Protein 7ZTQ (pdb70)

Sequence (236 aa):
FQGPHMSIDEYKSQANESMANAWRIITLPNWTVEKRGTVRGDVVESRKVEGFGKVYRFTGVVNCPARFLYEEFKNNLTKLPEWNPTILKCEIIKEIGDGVDLSYQVTAGGGRGIITPRDFVILRRTTALLSREGRVVDDNNPHGYISSGVSVQVPGYPPLKEMVRGHNKVGCWYLQPRRTVQTPGGKIEDQALFQWLMCCDLKGKIPQFVLDVAFATVMLDYIVHVRKFVAEAKARAEI

InterPro domains:
  IPR002913 START domain [PF01852] (88-293)
  IPR002913 START domain [PS50848] (90-293)
  IPR002913 START domain [SM00234] (64-294)
  IPR023393 START-like domain superfamily [G3DSA:3.30.530.20] (55-294)
  IPR051869 StAR-related Lipid Transfer (STARD3) [PTHR46121] (32-295)

B-factor: mean 30.32, std 12.24, range [14.58, 89.56]

Foldseek 3Di:
DDDDADDLVRLVVVQVVQLVVAVVVLPDDDWAWLDAAPPPPWTKTWDQDPPQGIKIKTKDKAFDAQVVVLCCCLPPVQCCVVLFVQWPGKDWPDDRDQQWTWMKTWGDDFLVRPRHTAIFTKIKHWAFADPVGDGDDDPGQKIKIKIFGDDDPPDDDDPVHHHKTWHHKMKMWGWDFDQDPVRDTGIMITIMIMTGIDDPDPPPPSSVSSRVRRVVNSRVVSVNVVVVVCVVVVVD

Organism: Bombyx mori (NCBI:txid7091)

Structure (mmCIF, N/CA/C/O backbone):
data_7ZTQ
#
_entry.id   7ZTQ
#
_cell.length_a   65.911
_cell.length_b   67.326
_cell.length_c   121.637
_cell.angle_alpha   90.000
_cell.angle_beta   90.000
_cell.angle_gamma   90.000
#
_symmetry.space_group_name_H-M   'C 2 2 21'
#
loop_
_entity.id
_entity.type
_entity.pdbx_description
1 polymer 'Carotenoid-binding protein'
2 non-polymer GLYCEROL
3 water water
#
loop_
_atom_site.group_PDB
_atom_site.id
_atom_site.type_symbol
_atom_site.label_atom_id
_atom_site.label_alt_id
_atom_site.label_comp_id
_atom_site.label_asym_id
_atom_site.label_entity_id
_atom_site.label_seq_id
_atom_site.pdbx_PDB_ins_code
_atom_site.Cartn_x
_atom_site.Cartn_y
_atom_site.Cartn_z
_atom_site.occupancy
_atom_site.B_iso_or_equiv
_atom_site.auth_seq_id
_atom_site.auth_comp_id
_atom_site.auth_asym_id
_atom_site.auth_atom_id
_atom_site.pdbx_PDB_model_num
ATOM 1 N N . PHE A 1 18 ? -29.176 21.207 -28.552 1.00 68.02 62 PHE A N 1
ATOM 2 C CA . PHE A 1 18 ? -29.708 20.044 -29.320 1.00 67.64 62 PHE A CA 1
ATOM 3 C C . PHE A 1 18 ? -29.043 18.736 -28.862 1.00 62.93 62 PHE A C 1
ATOM 4 O O . PHE A 1 18 ? -29.738 17.843 -28.360 1.00 51.56 62 PHE A O 1
ATOM 6 N N . GLN A 1 19 ? -27.703 18.629 -29.058 1.00 42.82 63 GLN A N 1
ATOM 7 C CA . GLN A 1 19 ? -26.898 17.449 -28.712 1.00 37.42 63 GLN A CA 1
ATOM 8 C C . GLN A 1 19 ? -26.477 17.556 -27.238 1.00 36.84 63 GLN A C 1
ATOM 9 O O . GLN A 1 19 ? -25.643 18.413 -26.918 1.00 43.42 63 GLN A O 1
ATOM 15 N N . GLY A 1 20 ? -27.026 16.669 -26.380 1.00 38.01 64 GLY A N 1
ATOM 16 C CA . GLY A 1 20 ? -26.813 16.647 -24.946 1.00 41.61 64 GLY A CA 1
ATOM 17 C C . GLY A 1 20 ? -25.704 15.714 -24.473 1.00 38.94 64 GLY A C 1
ATOM 18 O O . GLY A 1 20 ? -25.069 15.035 -25.317 1.00 34.61 64 GLY A O 1
ATOM 19 N N . PRO A 1 21 ? -25.485 15.610 -23.120 1.00 37.34 65 PRO A N 1
ATOM 20 C CA . PRO A 1 21 ? -24.466 14.695 -22.556 1.00 43.79 65 PRO A CA 1
ATOM 21 C C . PRO A 1 21 ? -24.675 13.173 -22.702 1.00 36.57 65 PRO A C 1
ATOM 22 O O . PRO A 1 21 ? -23.667 12.446 -22.594 1.00 46.74 65 PRO A O 1
ATOM 26 N N . HIS A 1 22 ? -25.924 12.694 -22.972 1.00 35.80 66 HIS A N 1
ATOM 27 C CA . HIS A 1 22 ? -26.363 11.301 -22.845 1.00 37.63 66 HIS A CA 1
ATOM 28 C C . HIS A 1 22 ? -26.300 10.643 -24.228 1.00 40.77 66 HIS A C 1
ATOM 29 O O . HIS A 1 22 ? -26.764 11.261 -25.201 1.00 41.96 66 HIS A O 1
ATOM 36 N N . MET A 1 23 ? -25.859 9.370 -24.281 1.00 37.02 67 MET A N 1
ATOM 37 C CA . MET A 1 23 ? -25.599 8.656 -25.532 1.00 31.31 67 MET A CA 1
ATOM 38 C C . MET A 1 23 ? -26.924 8.286 -26.252 1.00 29.86 67 MET A C 1
ATOM 39 O O . MET A 1 23 ? -27.925 8.038 -25.585 1.00 34.01 67 MET A O 1
ATOM 44 N N . SER A 1 24 ? -26.905 8.236 -27.597 1.00 31.56 68 SER A N 1
ATOM 45 C CA . SER A 1 24 ? -27.946 7.670 -28.475 1.00 25.92 68 SER A CA 1
ATOM 46 C C . SER A 1 24 ? -27.890 6.121 -28.579 1.00 31.38 68 SER A C 1
ATOM 47 O O . SER A 1 24 ? -26.892 5.545 -28.168 1.00 28.48 68 SER A O 1
ATOM 50 N N . ILE A 1 25 ? -28.853 5.513 -29.332 1.00 38.11 69 ILE A N 1
ATOM 51 C CA . ILE A 1 25 ? -28.936 4.061 -29.565 1.00 36.30 69 ILE A CA 1
ATOM 52 C C . ILE A 1 25 ? -27.791 3.544 -30.483 1.00 35.17 69 ILE A C 1
ATOM 53 O O . ILE A 1 25 ? -27.154 2.552 -30.130 1.00 28.31 69 ILE A O 1
ATOM 58 N N . ASP A 1 26 ? -27.489 4.220 -31.619 1.00 35.93 70 ASP A N 1
ATOM 59 C CA . ASP A 1 26 ? -26.338 3.944 -32.489 1.00 32.43 70 ASP A CA 1
ATOM 60 C C . ASP A 1 26 ? -24.998 4.067 -31.721 1.00 23.90 70 ASP A C 1
ATOM 61 O O . ASP A 1 26 ? -24.125 3.248 -31.943 1.00 24.85 70 ASP A O 1
ATOM 66 N N . GLU A 1 27 ? -24.892 5.011 -30.758 1.00 23.56 71 GLU A N 1
ATOM 67 C CA . GLU A 1 27 ? -23.717 5.176 -29.900 1.00 23.14 71 GLU A CA 1
ATOM 68 C C . GLU A 1 27 ? -23.578 4.030 -28.915 1.00 19.52 71 GLU A C 1
ATOM 69 O O . GLU A 1 27 ? -22.468 3.552 -28.760 1.00 20.84 71 GLU A O 1
ATOM 75 N N . TYR A 1 28 ? -24.685 3.584 -28.286 1.00 20.11 72 TYR A N 1
ATOM 76 C CA . TYR A 1 28 ? -24.647 2.379 -27.445 1.00 18.63 72 TYR A CA 1
ATOM 77 C C . TYR A 1 28 ? -24.186 1.145 -28.238 1.00 18.03 72 TYR A C 1
ATOM 78 O O . TYR A 1 28 ? -23.304 0.439 -27.768 1.00 17.95 72 TYR A O 1
ATOM 87 N N . LYS A 1 29 ? -24.707 0.950 -29.456 1.00 18.62 73 LYS A N 1
ATOM 88 C CA . LYS A 1 29 ? -24.258 -0.189 -30.279 1.00 19.92 73 LYS A CA 1
ATOM 89 C C . LYS A 1 29 ? -22.789 -0.112 -30.686 1.00 18.95 73 LYS A C 1
ATOM 90 O O . LYS A 1 29 ? -22.116 -1.126 -30.633 1.00 20.18 73 LYS A O 1
ATOM 96 N N . SER A 1 30 ? -22.319 1.096 -31.070 1.00 18.16 74 SER A N 1
ATOM 97 C CA . SER A 1 30 ? -20.895 1.318 -31.355 1.00 18.09 74 SER A CA 1
ATOM 98 C C . SER A 1 30 ? -20.015 0.970 -30.148 1.00 18.32 74 SER A C 1
ATOM 99 O O . SER A 1 30 ? -19.073 0.194 -30.290 1.00 18.84 74 SER A O 1
ATOM 102 N N . GLN A 1 31 ? -20.406 1.468 -28.965 1.00 16.30 75 GLN A N 1
ATOM 103 C CA . GLN A 1 31 ? -19.660 1.190 -27.744 1.00 17.02 75 GLN A CA 1
ATOM 104 C C . GLN A 1 31 ? -19.693 -0.303 -27.374 1.00 16.35 75 GLN A C 1
ATOM 105 O O . GLN A 1 31 ? -18.645 -0.789 -26.932 1.00 19.04 75 GLN A O 1
ATOM 116 N N . ALA A 1 32 ? -20.842 -0.971 -27.613 1.00 15.75 76 ALA A N 1
ATOM 117 C CA . ALA A 1 32 ? -20.963 -2.403 -27.329 1.00 17.45 76 ALA A CA 1
ATOM 118 C C . ALA A 1 32 ? -20.049 -3.229 -28.247 1.00 17.07 76 ALA A C 1
ATOM 119 O O . ALA A 1 32 ? -19.318 -4.095 -27.748 1.00 18.69 76 ALA A O 1
ATOM 121 N N . ASN A 1 33 ? -20.029 -2.847 -29.551 1.00 17.28 77 ASN A N 1
ATOM 122 C CA . ASN A 1 33 ? -19.141 -3.506 -30.510 1.00 17.69 77 ASN A CA 1
ATOM 123 C C . ASN A 1 33 ? -17.651 -3.276 -30.140 1.00 17.85 77 ASN A C 1
ATOM 124 O O . ASN A 1 33 ? -16.869 -4.217 -30.200 1.00 18.16 77 ASN A O 1
ATOM 129 N N . GLU A 1 34 ? -17.281 -2.035 -29.767 1.00 17.03 78 GLU A N 1
ATOM 130 C CA . GLU A 1 34 ? -15.901 -1.710 -29.353 1.00 18.31 78 GLU A CA 1
ATOM 131 C C . GLU A 1 34 ? -15.459 -2.538 -28.122 1.00 16.22 78 GLU A C 1
ATOM 132 O O . GLU A 1 34 ? -14.338 -3.080 -28.103 1.00 18.99 78 GLU A O 1
ATOM 138 N N . SER A 1 35 ? -16.360 -2.619 -27.132 1.00 16.69 79 SER A N 1
ATOM 139 C CA . SER A 1 35 ? -16.123 -3.362 -25.897 1.00 16.61 79 SER A CA 1
ATOM 140 C C . SER A 1 35 ? -16.003 -4.874 -26.159 1.00 17.15 79 SER A C 1
ATOM 141 O O . SER A 1 35 ? -15.082 -5.481 -25.633 1.00 17.55 79 SER A O 1
ATOM 146 N N . MET A 1 36 ? -16.894 -5.428 -26.999 1.00 16.04 80 MET A N 1
ATOM 147 C CA . MET A 1 36 ? -16.818 -6.842 -27.348 1.00 16.20 80 MET A CA 1
ATOM 148 C C . MET A 1 36 ? -15.494 -7.166 -28.061 1.00 17.21 80 MET A C 1
ATOM 149 O O . MET A 1 36 ? -14.888 -8.179 -27.713 1.00 19.68 80 MET A O 1
ATOM 158 N N . ALA A 1 37 ? -15.090 -6.343 -29.046 1.00 17.23 81 ALA A N 1
ATOM 159 C CA . ALA A 1 37 ? -13.831 -6.561 -29.758 1.00 19.45 81 ALA A CA 1
ATOM 160 C C . ALA A 1 37 ? -12.600 -6.439 -28.835 1.00 20.43 81 ALA A C 1
ATOM 161 O O . ALA A 1 37 ? -11.714 -7.295 -28.936 1.00 21.73 81 ALA A O 1
ATOM 163 N N . ASN A 1 38 ? -12.601 -5.438 -27.925 1.00 18.76 82 ASN A N 1
ATOM 164 C CA . ASN A 1 38 ? -11.587 -5.275 -26.891 1.00 18.86 82 ASN A CA 1
ATOM 165 C C . ASN A 1 38 ? -11.494 -6.520 -25.984 1.00 19.26 82 ASN A C 1
ATOM 166 O O . ASN A 1 38 ? -10.401 -7.024 -25.789 1.00 19.53 82 ASN A O 1
ATOM 171 N N . ALA A 1 39 ? -12.644 -6.995 -25.506 1.00 17.42 83 ALA A N 1
ATOM 172 C CA . ALA A 1 39 ? -12.697 -8.165 -24.624 1.00 16.46 83 ALA A CA 1
ATOM 173 C C . ALA A 1 39 ? -12.180 -9.451 -25.292 1.00 17.28 83 ALA A C 1
ATOM 174 O O . ALA A 1 39 ? -11.315 -10.118 -24.710 1.00 17.61 83 ALA A O 1
ATOM 176 N N . TRP A 1 40 ? -12.567 -9.642 -26.567 1.00 16.85 84 TRP A N 1
ATOM 177 C CA . TRP A 1 40 ? -12.111 -10.801 -27.343 1.00 18.49 84 TRP A CA 1
ATOM 178 C C . TRP A 1 40 ? -10.597 -10.714 -27.618 1.00 18.93 84 TRP A C 1
ATOM 179 O O . TRP A 1 40 ? -9.895 -11.717 -27.404 1.00 20.37 84 TRP A O 1
ATOM 190 N N . ARG A 1 41 ? -10.108 -9.527 -28.044 1.00 18.91 85 ARG A N 1
ATOM 191 C CA . ARG A 1 41 ? -8.672 -9.277 -28.249 1.00 19.59 85 ARG A CA 1
ATOM 192 C C . ARG A 1 41 ? -7.848 -9.577 -26.986 1.00 19.02 85 ARG A C 1
ATOM 193 O O . ARG A 1 41 ? -6.825 -10.273 -27.099 1.00 22.41 85 ARG A O 1
ATOM 201 N N . ILE A 1 42 ? -8.303 -9.053 -25.839 1.00 18.86 86 ILE A N 1
ATOM 202 C CA . ILE A 1 42 ? -7.578 -9.207 -24.583 1.00 18.95 86 ILE A CA 1
ATOM 203 C C . ILE A 1 42 ? -7.592 -10.675 -24.133 1.00 18.91 86 ILE A C 1
ATOM 204 O O . ILE A 1 42 ? -6.522 -11.156 -23.778 1.00 21.09 86 ILE A O 1
ATOM 209 N N . ILE A 1 43 ? -8.775 -11.316 -24.101 1.00 18.20 87 ILE A N 1
ATOM 210 C CA . ILE A 1 43 ? -8.906 -12.682 -23.578 1.00 17.53 87 ILE A CA 1
ATOM 211 C C . ILE A 1 43 ? -8.103 -13.718 -24.395 1.00 19.78 87 ILE A C 1
ATOM 212 O O . ILE A 1 43 ? -7.744 -14.751 -23.801 1.00 23.07 87 ILE A O 1
ATOM 217 N N . THR A 1 44 ? -7.812 -13.423 -25.684 1.00 22.82 88 THR A N 1
ATOM 218 C CA . THR A 1 44 ? -6.971 -14.226 -26.571 1.00 24.54 88 THR A CA 1
ATOM 219 C C . THR A 1 44 ? -5.500 -13.780 -26.635 1.00 22.74 88 THR A C 1
ATOM 220 O O . THR A 1 44 ? -4.758 -14.448 -27.378 1.00 29.05 88 THR A O 1
ATOM 224 N N . LEU A 1 45 ? -5.001 -12.800 -25.810 1.00 25.58 89 LEU A N 1
ATOM 225 C CA . LEU A 1 45 ? -3.577 -12.432 -25.762 1.00 26.22 89 LEU A CA 1
ATOM 226 C C . LEU A 1 45 ? -2.718 -13.600 -25.223 1.00 30.49 89 LEU A C 1
ATOM 227 O O . LEU A 1 45 ? -3.268 -14.450 -24.527 1.00 28.81 89 LEU A O 1
ATOM 232 N N . PRO A 1 46 ? -1.415 -13.740 -25.599 1.00 33.82 90 PRO A N 1
ATOM 233 C CA . PRO A 1 46 ? -0.465 -14.646 -24.902 1.00 34.94 90 PRO A CA 1
ATOM 234 C C . PRO A 1 46 ? 0.063 -14.020 -23.608 1.00 39.44 90 PRO A C 1
ATOM 235 O O . PRO A 1 46 ? -0.176 -12.843 -23.319 1.00 41.65 90 PRO A O 1
ATOM 239 N N . ASN A 1 47 ? 0.867 -14.802 -22.856 1.00 39.60 91 ASN A N 1
ATOM 240 C CA . ASN A 1 47 ? 1.818 -14.308 -21.851 1.00 38.47 91 ASN A CA 1
ATOM 241 C C . ASN A 1 47 ? 1.079 -13.851 -20.595 1.00 33.51 91 ASN A C 1
ATOM 242 O O . ASN A 1 47 ? 1.215 -12.678 -20.175 1.00 41.05 91 ASN A O 1
ATOM 247 N N . TRP A 1 48 ? 0.263 -14.788 -20.045 1.00 32.20 92 TRP A N 1
ATOM 248 C CA . TRP A 1 48 ? -0.426 -14.619 -18.777 1.00 26.95 92 TRP A CA 1
ATOM 249 C C . TRP A 1 48 ? 0.428 -15.196 -17.642 1.00 29.85 92 TRP A C 1
ATOM 250 O O . TRP A 1 48 ? 1.195 -16.139 -17.875 1.00 32.54 92 TRP A O 1
ATOM 261 N N . THR A 1 49 ? 0.325 -14.582 -16.443 1.00 30.52 93 THR A N 1
ATOM 262 C CA . THR A 1 49 ? 0.988 -14.983 -15.202 1.00 29.76 93 THR A CA 1
ATOM 263 C C . THR A 1 49 ? -0.065 -15.711 -14.376 1.00 29.83 93 THR A C 1
ATOM 264 O O . THR A 1 49 ? -1.165 -15.166 -14.248 1.00 27.69 93 THR A O 1
ATOM 268 N N . VAL A 1 50 ? 0.243 -16.906 -13.816 1.00 32.77 94 VAL A N 1
ATOM 269 C CA . VAL A 1 50 ? -0.656 -17.613 -12.903 1.00 29.02 94 VAL A CA 1
ATOM 270 C C . VAL A 1 50 ? -0.708 -16.825 -11.579 1.00 27.82 94 VAL A C 1
ATOM 271 O O . VAL A 1 50 ? 0.350 -16.588 -10.985 1.00 37.81 94 VAL A O 1
ATOM 275 N N . GLU A 1 51 ? -1.934 -16.480 -11.139 1.00 28.51 95 GLU A N 1
ATOM 276 C CA . GLU A 1 51 ? -2.232 -15.920 -9.827 1.00 28.17 95 GLU A CA 1
ATOM 277 C C . GLU A 1 51 ? -2.593 -17.020 -8.826 1.00 27.99 95 GLU A C 1
ATOM 278 O O . GLU A 1 51 ? -2.082 -16.980 -7.719 1.00 34.12 95 GLU A O 1
ATOM 284 N N . LYS A 1 52 ? -3.519 -17.934 -9.187 1.00 27.23 96 LYS A N 1
ATOM 285 C CA . LYS A 1 52 ? -4.099 -18.919 -8.260 1.00 26.38 96 LYS A CA 1
ATOM 286 C C . LYS A 1 52 ? -4.691 -20.080 -9.065 1.00 24.69 96 LYS A C 1
ATOM 287 O O . LYS A 1 52 ? -5.409 -19.834 -10.035 1.00 27.01 96 LYS A O 1
ATOM 293 N N . ARG A 1 53 ? -4.402 -21.326 -8.642 1.00 29.46 97 ARG A N 1
ATOM 294 C CA . ARG A 1 53 ? -5.040 -22.547 -9.152 1.00 30.20 97 ARG A CA 1
ATOM 295 C C . ARG A 1 53 ? -6.207 -22.857 -8.197 1.00 28.85 97 ARG A C 1
ATOM 296 O O . ARG A 1 53 ? -6.083 -22.688 -6.974 1.00 37.41 97 ARG A O 1
ATOM 311 N N . GLY A 1 54 ? -7.355 -23.296 -8.767 1.00 30.02 98 GLY A N 1
ATOM 312 C CA . GLY A 1 54 ? -8.543 -23.715 -8.033 1.00 30.66 98 GLY A CA 1
ATOM 313 C C . GLY A 1 54 ? -8.432 -25.139 -7.485 1.00 33.56 98 GLY A C 1
ATOM 314 O O . GLY A 1 54 ? -7.436 -25.808 -7.728 1.00 40.23 98 GLY A O 1
ATOM 315 N N . THR A 1 55 ? -9.455 -25.567 -6.716 1.00 42.08 99 THR A N 1
ATOM 316 C CA . THR A 1 55 ? -9.563 -26.928 -6.182 1.00 45.94 99 THR A CA 1
ATOM 317 C C . THR A 1 55 ? -9.859 -27.960 -7.281 1.00 53.45 99 THR A C 1
ATOM 318 O O . THR A 1 55 ? -9.197 -29.005 -7.252 1.00 52.16 99 THR A O 1
ATOM 322 N N . VAL A 1 56 ? -10.824 -27.689 -8.215 1.00 48.27 100 VAL A N 1
ATOM 323 C CA . VAL A 1 56 ? -11.192 -28.622 -9.305 1.00 51.75 100 VAL A CA 1
ATOM 324 C C . VAL A 1 56 ? -10.093 -28.502 -10.391 1.00 38.49 100 VAL A C 1
ATOM 325 O O . VAL A 1 56 ? -9.653 -27.392 -10.703 1.00 35.42 100 VAL A O 1
ATOM 329 N N . ARG A 1 57 ? -9.688 -29.665 -10.978 1.00 39.50 101 ARG A N 1
ATOM 330 C CA . ARG A 1 57 ? -8.493 -29.834 -11.836 1.00 38.91 101 ARG A CA 1
ATOM 331 C C . ARG A 1 57 ? -8.632 -29.001 -13.133 1.00 42.84 101 ARG A C 1
ATOM 332 O O . ARG A 1 57 ? -9.739 -28.959 -13.697 1.00 41.76 101 ARG A O 1
ATOM 335 N N . GLY A 1 58 ? -7.577 -28.216 -13.478 1.00 32.86 102 GLY A N 1
ATOM 336 C CA . GLY A 1 58 ? -7.582 -27.251 -14.579 1.00 32.83 102 GLY A CA 1
ATOM 337 C C . GLY A 1 58 ? -8.058 -25.821 -14.272 1.00 26.82 102 GLY A C 1
ATOM 338 O O . GLY A 1 58 ? -7.800 -24.954 -15.120 1.00 28.00 102 GLY A O 1
ATOM 339 N N . ASP A 1 59 ? -8.737 -25.551 -13.134 1.00 25.46 103 ASP A N 1
ATOM 340 C CA . ASP A 1 59 ? -9.207 -24.206 -12.798 1.00 23.90 103 ASP A CA 1
ATOM 341 C C . ASP A 1 59 ? -8.006 -23.305 -12.487 1.00 23.24 103 ASP A C 1
ATOM 342 O O . ASP A 1 59 ? -7.227 -23.655 -11.613 1.00 26.61 103 ASP A O 1
ATOM 347 N N . VAL A 1 60 ? -7.923 -22.134 -13.154 1.00 19.62 104 VAL A N 1
ATOM 348 C CA . VAL A 1 60 ? -6.831 -21.191 -12.946 1.00 20.27 104 VAL A CA 1
ATOM 349 C C . VAL A 1 60 ? -7.336 -19.755 -13.102 1.00 18.92 104 VAL A C 1
ATOM 350 O O . VAL A 1 60 ? -8.138 -19.488 -14.015 1.00 20.58 104 VAL A O 1
ATOM 354 N N . VAL A 1 61 ? -6.818 -18.853 -12.239 1.00 20.47 105 VAL A N 1
ATOM 355 C CA . VAL A 1 61 ? -6.909 -17.409 -12.413 1.00 20.73 105 VAL A CA 1
ATOM 356 C C . VAL A 1 61 ? -5.510 -16.970 -12.840 1.00 19.33 105 VAL A C 1
ATOM 357 O O . VAL A 1 61 ? -4.521 -17.260 -12.144 1.00 23.45 105 VAL A O 1
ATOM 361 N N . GLU A 1 62 ? -5.465 -16.221 -13.962 1.00 19.77 106 GLU A N 1
ATOM 362 C CA . GLU A 1 62 ? -4.252 -15.636 -14.500 1.00 20.33 106 G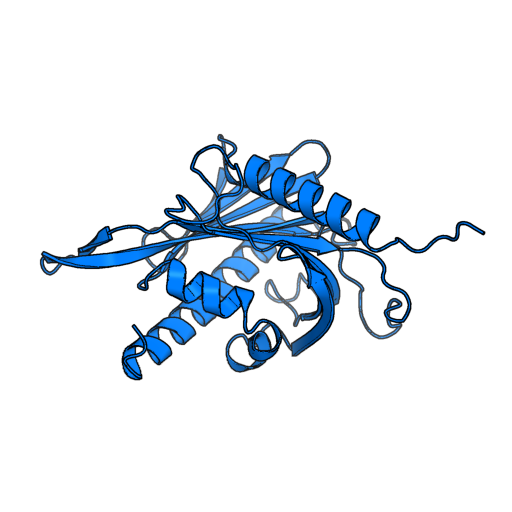LU A CA 1
ATOM 363 C C . GLU A 1 62 ? -4.444 -14.126 -14.643 1.00 19.85 106 GLU A C 1
ATOM 364 O O . GLU A 1 62 ? -5.572 -13.641 -14.637 1.00 20.02 106 GLU A O 1
ATOM 370 N N . SER A 1 63 ? -3.334 -13.399 -14.820 1.00 20.51 107 SER A N 1
ATOM 371 C CA . SER A 1 63 ? -3.318 -11.947 -14.998 1.00 22.16 107 SER A CA 1
ATOM 372 C C . SER A 1 63 ? -2.336 -11.542 -16.082 1.00 23.26 107 SER A C 1
ATOM 373 O O . SER A 1 63 ? -1.362 -12.292 -16.353 1.00 24.83 107 SER A O 1
ATOM 376 N N . ARG A 1 64 ? -2.545 -10.310 -16.565 1.00 23.50 108 ARG A N 1
ATOM 377 C CA . ARG A 1 64 ? -1.501 -9.553 -17.238 1.00 25.29 108 ARG A CA 1
ATOM 378 C C . ARG A 1 64 ? -1.854 -8.057 -17.282 1.00 23.65 108 ARG A C 1
ATOM 379 O O . ARG A 1 64 ? -3.000 -7.688 -16.999 1.00 24.76 108 ARG A O 1
ATOM 387 N N . LYS A 1 65 ? -0.898 -7.240 -17.745 1.00 27.14 109 LYS A N 1
ATOM 388 C CA . LYS A 1 65 ? -1.074 -5.804 -17.970 1.00 29.97 109 LYS A CA 1
ATOM 389 C C . LYS A 1 65 ? -1.488 -5.596 -19.431 1.00 24.27 109 LYS A C 1
ATOM 390 O O . LYS A 1 65 ? -0.923 -6.249 -20.323 1.00 30.68 109 LYS A O 1
ATOM 396 N N . VAL A 1 66 ? -2.443 -4.671 -19.674 1.00 26.19 110 VAL A N 1
ATOM 397 C CA . VAL A 1 66 ? -2.894 -4.246 -21.001 1.00 24.88 110 VAL A CA 1
ATOM 398 C C . VAL A 1 66 ? -2.877 -2.717 -21.019 1.00 27.77 110 VAL A C 1
ATOM 399 O O . VAL A 1 66 ? -3.585 -2.120 -20.184 1.00 27.74 110 VAL A O 1
ATOM 403 N N . GLU A 1 67 ? -2.236 -2.133 -22.067 1.00 31.67 111 GLU A N 1
ATOM 404 C CA . GLU A 1 67 ? -2.178 -0.691 -22.290 1.00 35.49 111 GLU A CA 1
ATOM 405 C C . GLU A 1 67 ? -3.596 -0.128 -22.475 1.00 32.64 111 GLU A C 1
ATOM 406 O O . GLU A 1 67 ? -4.375 -0.742 -23.213 1.00 33.81 111 GLU A O 1
ATOM 412 N N . GLY A 1 68 ? -3.938 0.886 -21.638 1.00 34.08 112 GLY A N 1
ATOM 413 C CA . GLY A 1 68 ? -5.247 1.505 -21.595 1.00 35.56 112 GLY A CA 1
ATOM 414 C C . GLY A 1 68 ? -6.238 0.895 -20.608 1.00 34.26 112 GLY A C 1
ATOM 415 O O . GLY A 1 68 ? -7.276 1.523 -20.464 1.00 38.82 112 GLY A O 1
ATOM 416 N N . PHE A 1 69 ? -5.978 -0.308 -20.028 1.00 27.70 113 PHE A N 1
ATOM 417 C CA . PHE A 1 69 ? -6.861 -1.006 -19.100 1.00 25.41 113 PHE A CA 1
ATOM 418 C C . PHE A 1 69 ? -6.233 -1.201 -17.721 1.00 24.49 113 PHE A C 1
ATOM 419 O O . PHE A 1 69 ? -6.984 -1.151 -16.739 1.00 34.43 113 PHE A O 1
ATOM 427 N N . GLY A 1 70 ? -4.926 -1.493 -17.650 1.00 25.68 114 GLY A N 1
ATOM 428 C CA . GLY A 1 70 ? -4.181 -1.787 -16.450 1.00 25.80 114 GLY A CA 1
ATOM 429 C C . GLY A 1 70 ? -4.091 -3.302 -16.325 1.00 23.68 114 GLY A C 1
ATOM 430 O O . GLY A 1 70 ? -3.950 -4.005 -17.353 1.00 28.47 114 GLY A O 1
ATOM 431 N N . LYS A 1 71 ? -4.197 -3.800 -15.089 1.00 25.60 115 LYS A N 1
ATOM 432 C CA . LYS A 1 71 ? -4.115 -5.225 -14.805 1.00 24.27 115 LYS A CA 1
ATOM 433 C C . LYS A 1 71 ? -5.485 -5.844 -15.112 1.00 23.10 115 LYS A C 1
ATOM 434 O O . LYS A 1 71 ? -6.522 -5.327 -14.659 1.00 24.54 115 LYS A O 1
ATOM 440 N N . VAL A 1 72 ? -5.499 -6.923 -15.900 1.00 20.08 116 VAL A N 1
ATOM 441 C CA . VAL A 1 72 ? -6.692 -7.697 -16.229 1.00 19.03 116 VAL A CA 1
ATOM 442 C C . VAL A 1 72 ? -6.537 -9.094 -15.625 1.00 17.77 116 VAL A C 1
ATOM 443 O O . VAL A 1 72 ? -5.406 -9.578 -15.532 1.00 20.39 116 VAL A O 1
ATOM 447 N N . TYR A 1 73 ? -7.674 -9.741 -15.301 1.00 17.41 117 TYR A N 1
ATOM 448 C CA . TYR A 1 73 ? -7.729 -11.091 -14.744 1.00 17.61 117 TYR A CA 1
ATOM 449 C C . TYR A 1 73 ? -8.533 -11.987 -15.679 1.00 16.96 117 TYR A C 1
ATOM 450 O O . TYR A 1 73 ? -9.563 -11.542 -16.190 1.00 17.07 117 TYR A O 1
ATOM 459 N N . ARG A 1 74 ? -8.105 -13.247 -15.824 1.00 16.93 118 ARG A N 1
ATOM 460 C CA . ARG A 1 74 ? -8.789 -14.238 -16.653 1.00 17.97 118 ARG A CA 1
ATOM 461 C C . ARG A 1 74 ? -8.917 -15.532 -15.861 1.00 16.30 118 ARG A C 1
ATOM 462 O O . ARG A 1 74 ? -7.878 -16.062 -15.476 1.00 18.67 118 ARG A O 1
ATOM 470 N N . PHE A 1 75 ? -10.161 -16.015 -15.679 1.00 16.69 119 PHE A N 1
ATOM 471 C CA . PHE A 1 75 ? -10.447 -17.364 -15.198 1.00 16.15 119 PHE A CA 1
ATOM 472 C C . PHE A 1 75 ? -10.512 -18.286 -16.417 1.00 18.77 119 PHE A C 1
ATOM 473 O O . PHE A 1 75 ? -11.246 -17.952 -17.339 1.00 17.22 119 PHE A O 1
ATOM 481 N N . THR A 1 76 ? -9.970 -19.516 -16.294 1.00 17.85 120 THR A N 1
ATOM 482 C CA . THR A 1 76 ? -10.176 -20.617 -17.237 1.00 17.94 120 THR A CA 1
ATOM 483 C C . THR A 1 76 ? -10.540 -21.862 -16.434 1.00 18.27 120 THR A C 1
ATOM 484 O O . THR A 1 76 ? -9.853 -22.193 -15.471 1.00 19.35 120 THR A O 1
ATOM 488 N N . GLY A 1 77 ? -11.598 -22.559 -16.870 1.00 18.64 121 GLY A N 1
ATOM 489 C CA . GLY A 1 77 ? -11.911 -23.887 -16.374 1.00 22.32 121 GLY A CA 1
ATOM 490 C C . GLY A 1 77 ? -12.885 -24.621 -17.275 1.00 21.83 121 GLY A C 1
ATOM 491 O O . GLY A 1 77 ? -13.380 -24.030 -18.232 1.00 22.69 121 GLY A O 1
ATOM 492 N N . VAL A 1 78 ? -13.095 -25.918 -16.992 1.00 21.98 122 VAL A N 1
ATOM 493 C CA . VAL A 1 78 ? -14.003 -26.762 -17.772 1.00 22.81 122 VAL A CA 1
ATOM 494 C C . VAL A 1 78 ? -15.277 -26.938 -16.930 1.00 24.00 122 VAL A C 1
ATOM 495 O O . VAL A 1 78 ? -15.189 -27.309 -15.753 1.00 28.51 122 VAL A O 1
ATOM 499 N N . VAL A 1 79 ? -16.436 -26.779 -17.585 1.00 19.54 123 VAL A N 1
ATOM 500 C CA . VAL A 1 79 ? -17.765 -26.984 -17.014 1.00 22.50 123 VAL A CA 1
ATOM 501 C C . VAL A 1 79 ? -18.392 -28.142 -17.795 1.00 20.70 123 VAL A C 1
ATOM 502 O O . VAL A 1 79 ? -18.307 -28.157 -19.020 1.00 20.08 123 VAL A O 1
ATOM 509 N N . ASN A 1 80 ? -19.088 -29.054 -17.087 1.00 23.78 124 ASN A N 1
ATOM 510 C CA . ASN A 1 80 ? -19.595 -30.308 -17.639 1.00 23.91 124 ASN A CA 1
ATOM 511 C C . ASN A 1 80 ? -21.022 -30.066 -18.190 1.00 25.73 124 ASN A C 1
ATOM 512 O O . ASN A 1 80 ? -22.039 -30.609 -17.709 1.00 29.80 124 ASN A O 1
ATOM 521 N N . CYS A 1 81 ? -21.094 -29.285 -19.282 1.00 21.94 125 CYS A N 1
ATOM 522 C CA . CYS A 1 81 ? -22.294 -29.138 -20.110 1.00 25.19 125 CYS A CA 1
ATOM 523 C C . CYS A 1 81 ? -21.948 -28.595 -21.490 1.00 21.38 125 CYS A C 1
ATOM 524 O O . CYS A 1 81 ? -20.844 -28.034 -21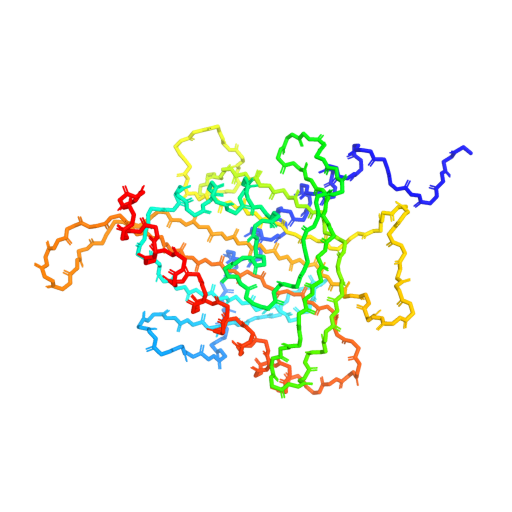.621 1.00 21.20 125 CYS A O 1
ATOM 527 N N . PRO A 1 82 ? -22.879 -28.638 -22.477 1.00 22.03 126 PRO A N 1
ATOM 528 C CA . PRO A 1 82 ? -22.631 -28.020 -23.783 1.00 23.25 126 PRO A CA 1
ATOM 529 C C . PRO A 1 82 ? -22.454 -26.499 -23.671 1.00 22.95 126 PRO A C 1
ATOM 530 O O . PRO A 1 82 ? -23.183 -25.879 -22.879 1.00 23.64 126 PRO A O 1
ATOM 534 N N . ALA A 1 83 ? -21.467 -25.943 -24.402 1.00 22.85 127 ALA A N 1
ATOM 535 C CA . ALA A 1 83 ? -21.241 -24.494 -24.465 1.00 22.08 127 ALA A CA 1
ATOM 536 C C . ALA A 1 83 ? -22.498 -23.698 -24.870 1.00 21.12 127 ALA A C 1
ATOM 537 O O . ALA A 1 83 ? -22.812 -22.725 -24.176 1.00 23.19 127 ALA A O 1
ATOM 539 N N . ARG A 1 84 ? -23.274 -24.231 -25.844 1.00 22.78 128 ARG A N 1
ATOM 540 C CA . ARG A 1 84 ? -24.534 -23.630 -26.318 1.00 26.86 128 ARG A CA 1
ATOM 541 C C . ARG A 1 84 ? -25.564 -23.455 -25.190 1.00 27.22 128 ARG A C 1
ATOM 542 O O . ARG A 1 84 ? -26.218 -22.410 -25.142 1.00 27.48 128 ARG A O 1
ATOM 550 N N . PHE A 1 85 ? -25.676 -24.467 -24.297 1.00 28.86 129 PHE A N 1
ATOM 551 C CA . PHE A 1 85 ? -26.578 -24.434 -23.145 1.00 29.07 129 PHE A CA 1
ATOM 552 C C . PHE A 1 85 ? -26.306 -23.246 -22.210 1.00 26.53 129 PHE A C 1
ATOM 553 O O . PHE A 1 85 ? -27.256 -22.500 -21.926 1.00 28.38 129 PHE A O 1
ATOM 561 N N . LEU A 1 86 ? -25.035 -23.081 -21.767 1.00 26.26 130 LEU A N 1
ATOM 562 C CA . LEU A 1 86 ? -24.659 -21.962 -20.890 1.00 28.06 130 LEU A CA 1
ATOM 563 C C . LEU A 1 86 ? -24.817 -20.615 -21.583 1.00 24.00 130 LEU A C 1
ATOM 564 O O . LEU A 1 86 ? -25.277 -19.702 -20.898 1.00 27.49 130 LEU A O 1
ATOM 569 N N . TYR A 1 87 ? -24.444 -20.523 -22.884 1.00 20.76 131 TYR A N 1
ATOM 570 C CA . TYR A 1 87 ? -24.624 -19.300 -23.666 1.00 22.86 131 TYR A CA 1
ATOM 571 C C . TYR A 1 87 ? -26.086 -18.834 -23.684 1.00 23.05 131 TYR A C 1
ATOM 572 O O . TYR A 1 87 ? -26.329 -17.685 -23.328 1.00 23.42 131 TYR A O 1
ATOM 581 N N . GLU A 1 88 ? -27.006 -19.757 -24.007 1.00 21.99 132 GLU A N 1
ATOM 582 C CA . GLU A 1 88 ? -28.445 -19.459 -24.060 1.00 23.72 132 GLU A CA 1
ATOM 583 C C . GLU A 1 88 ? -29.010 -19.070 -22.670 1.00 25.53 132 GLU A C 1
ATOM 584 O O . GLU A 1 88 ? -29.720 -18.070 -22.634 1.00 26.87 132 GLU A O 1
ATOM 590 N N . GLU A 1 89 ? -28.543 -19.684 -21.539 1.00 30.23 133 GLU A N 1
ATOM 591 C CA . GLU A 1 89 ? -28.881 -19.250 -20.158 1.00 30.64 133 GLU A CA 1
ATOM 592 C C . GLU A 1 89 ? -28.505 -17.789 -19.863 1.00 36.08 133 GLU A C 1
ATOM 593 O O . GLU A 1 89 ? -29.350 -16.999 -19.432 1.00 39.97 133 GLU A O 1
ATOM 599 N N . PHE A 1 90 ? -27.221 -17.502 -20.009 1.00 29.69 134 PHE A N 1
ATOM 600 C CA . PHE A 1 90 ? -26.662 -16.202 -19.674 1.00 34.60 134 PHE A CA 1
ATOM 601 C C . PHE A 1 90 ? -27.103 -15.095 -20.651 1.00 31.00 134 PHE A C 1
ATOM 602 O O . PHE A 1 90 ? -27.311 -13.959 -20.194 1.00 31.59 134 PHE A O 1
ATOM 610 N N . LYS A 1 91 ? -27.314 -15.428 -21.948 1.00 26.48 135 LYS A N 1
ATOM 611 C CA . LYS A 1 91 ? -27.943 -14.566 -22.949 1.00 26.59 135 LYS A CA 1
ATOM 612 C C . LYS A 1 91 ? -29.373 -14.211 -22.530 1.00 24.67 135 LYS A C 1
ATOM 613 O O . LYS A 1 91 ? -29.671 -13.027 -22.455 1.00 29.78 135 LYS A O 1
ATOM 619 N N . ASN A 1 92 ? -30.215 -15.230 -22.320 1.00 24.15 136 ASN A N 1
ATOM 620 C CA . ASN A 1 92 ? -31.677 -15.091 -22.229 1.00 26.04 136 ASN A CA 1
ATOM 621 C C . ASN A 1 92 ? -32.222 -14.914 -20.812 1.00 23.45 136 ASN A C 1
ATOM 622 O O . ASN A 1 92 ? -33.368 -14.427 -20.738 1.00 30.40 136 ASN A O 1
ATOM 627 N N . ASN A 1 93 ? -31.461 -15.230 -19.728 1.00 23.06 137 ASN A N 1
ATOM 628 C CA . ASN A 1 93 ? -31.960 -15.236 -18.341 1.00 23.28 137 ASN A CA 1
ATOM 629 C C . ASN A 1 93 ? -31.055 -14.426 -17.430 1.00 22.82 137 ASN A C 1
ATOM 630 O O . ASN A 1 93 ? -30.936 -14.776 -16.261 1.00 25.64 137 ASN A O 1
ATOM 635 N N . LEU A 1 94 ? -30.597 -13.223 -17.888 1.00 23.61 138 LEU A N 1
ATOM 636 C CA . LEU A 1 94 ? -29.785 -12.329 -17.052 1.00 25.67 138 LEU A CA 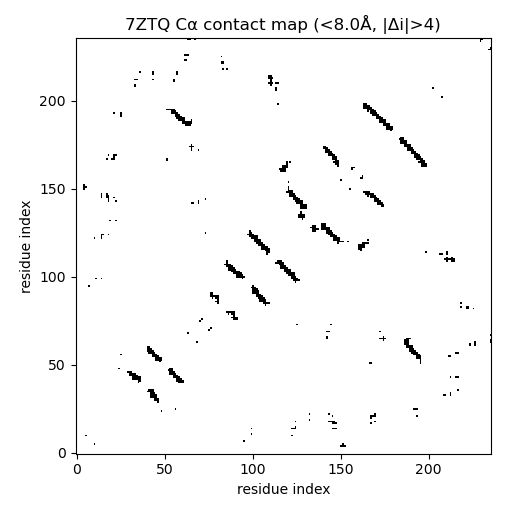1
ATOM 637 C C . LEU A 1 94 ? -30.516 -11.919 -15.747 1.00 26.85 138 LEU A C 1
ATOM 638 O O . LEU A 1 94 ? -29.873 -11.976 -14.700 1.00 31.49 138 LEU A O 1
ATOM 643 N N . THR A 1 95 ? -31.855 -11.705 -15.783 1.00 26.91 139 THR A N 1
ATOM 644 C CA . THR A 1 95 ? -32.636 -11.339 -14.592 1.00 26.88 139 THR A CA 1
ATOM 645 C C . THR A 1 95 ? -32.772 -12.473 -13.557 1.00 27.86 139 THR A C 1
ATOM 646 O O . THR A 1 95 ? -33.071 -12.146 -12.430 1.00 30.44 139 THR A O 1
ATOM 650 N N . LYS A 1 96 ? -32.563 -13.752 -13.940 1.00 27.95 140 LYS A N 1
ATOM 651 C CA . LYS A 1 96 ? -32.558 -14.903 -13.036 1.00 27.88 140 LYS A CA 1
ATOM 652 C C . LYS A 1 96 ? -31.224 -15.090 -12.301 1.00 23.91 140 LYS A C 1
ATOM 653 O O . LYS A 1 96 ? -31.240 -15.964 -11.423 1.00 26.42 140 LYS A O 1
ATOM 659 N N . LEU A 1 97 ? -30.109 -14.363 -12.620 1.00 23.50 141 LEU A N 1
ATOM 660 C CA . LEU A 1 97 ? -28.801 -14.467 -11.934 1.00 25.71 141 LEU A CA 1
ATOM 661 C C . LEU A 1 97 ? -28.873 -14.564 -10.400 1.00 23.58 141 LEU A C 1
ATOM 662 O O . LEU A 1 97 ? -28.276 -15.513 -9.880 1.00 27.03 141 LEU A O 1
ATOM 667 N N . PRO A 1 98 ? -29.663 -13.690 -9.698 1.00 24.02 142 PRO A N 1
ATOM 668 C CA . PRO A 1 98 ? -29.850 -13.813 -8.249 1.00 27.22 142 PRO A CA 1
ATOM 669 C C . PRO A 1 98 ? -30.420 -15.122 -7.699 1.00 27.75 142 PRO A C 1
ATOM 670 O O . PRO A 1 98 ? -30.109 -15.420 -6.543 1.00 30.42 142 PRO A O 1
ATOM 674 N N . GLU A 1 99 ? -31.198 -15.867 -8.527 1.00 26.26 143 GLU A N 1
ATOM 675 C CA . GLU A 1 99 ? -31.781 -17.150 -8.147 1.00 28.81 143 GLU A CA 1
ATOM 676 C C . GLU A 1 99 ? -30.720 -18.224 -7.875 1.00 28.44 143 GLU A C 1
ATOM 677 O O . GLU A 1 99 ? -30.941 -19.001 -6.954 1.00 35.68 143 GLU A O 1
ATOM 683 N N . TRP A 1 100 ? -29.618 -18.253 -8.656 1.00 27.46 144 TRP A N 1
ATOM 684 C CA . TRP A 1 100 ? -28.541 -19.255 -8.556 1.00 30.94 144 TRP A CA 1
ATOM 685 C C . TRP A 1 100 ? -27.175 -18.695 -8.159 1.00 27.23 144 TRP A C 1
ATOM 686 O O . TRP A 1 100 ? -26.355 -19.526 -7.779 1.00 27.53 144 TRP A O 1
ATOM 697 N N . ASN A 1 101 ? -26.925 -17.356 -8.244 1.00 26.49 145 ASN A N 1
ATOM 698 C CA . ASN A 1 101 ? -25.675 -16.743 -7.875 1.00 27.51 145 ASN A CA 1
ATOM 699 C C . ASN A 1 101 ? -25.998 -15.815 -6.693 1.00 26.53 145 ASN A C 1
ATOM 700 O O . ASN A 1 101 ? -26.408 -14.657 -6.962 1.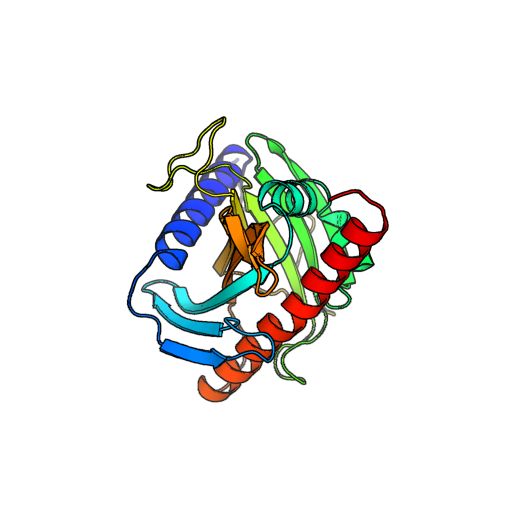00 25.98 145 ASN A O 1
ATOM 705 N N . PRO A 1 102 ? -25.715 -16.228 -5.416 1.00 27.92 146 PRO A N 1
ATOM 706 C CA . PRO A 1 102 ? -25.894 -15.358 -4.246 1.00 30.47 146 PRO A CA 1
ATOM 707 C C . PRO A 1 102 ? -25.084 -14.048 -4.197 1.00 31.25 146 PRO A C 1
ATOM 708 O O . PRO A 1 102 ? -25.482 -13.167 -3.428 1.00 31.01 146 PRO A O 1
ATOM 712 N N . THR A 1 103 ? -23.975 -13.944 -4.969 1.00 28.43 147 THR A N 1
ATOM 713 C CA . THR A 1 103 ? -23.182 -12.728 -5.113 1.00 33.44 147 THR A CA 1
ATOM 714 C C . THR A 1 103 ? -23.945 -11.621 -5.866 1.00 29.30 147 THR A C 1
ATOM 715 O O . THR A 1 103 ? -23.558 -10.469 -5.661 1.00 35.30 147 THR A O 1
ATOM 719 N N . ILE A 1 104 ? -24.958 -11.934 -6.709 1.00 24.35 148 ILE A N 1
ATOM 720 C CA . ILE A 1 104 ? -25.733 -10.979 -7.472 1.00 22.74 148 ILE A CA 1
ATOM 721 C C . ILE A 1 104 ? -27.040 -10.785 -6.708 1.00 23.44 148 ILE A C 1
ATOM 722 O O . ILE A 1 104 ? -27.819 -11.723 -6.596 1.00 27.40 148 ILE A O 1
ATOM 727 N N . LEU A 1 105 ? -27.223 -9.582 -6.133 1.00 21.71 149 LEU A N 1
ATOM 728 C CA . LEU A 1 105 ? -28.383 -9.260 -5.300 1.00 22.65 149 LEU A CA 1
ATOM 729 C C . LEU A 1 105 ? -29.585 -8.870 -6.154 1.00 23.81 149 LEU A C 1
ATOM 730 O O . LEU A 1 105 ? -30.710 -9.134 -5.715 1.00 28.60 149 LEU A O 1
ATOM 735 N N . LYS A 1 106 ? -29.358 -8.161 -7.283 1.00 23.25 150 LYS A N 1
ATOM 736 C CA . LYS A 1 106 ? -30.408 -7.629 -8.144 1.00 25.87 150 LYS A CA 1
ATOM 737 C C . LYS A 1 106 ? -29.887 -7.552 -9.572 1.00 24.14 150 LYS A C 1
ATOM 738 O O . LYS A 1 106 ? -28.687 -7.296 -9.782 1.00 23.91 150 LYS A O 1
ATOM 744 N N . CYS A 1 107 ? -30.765 -7.862 -10.529 1.00 23.08 151 CYS A N 1
ATOM 745 C CA . CYS A 1 107 ? -30.481 -7.755 -11.953 1.00 23.22 151 CYS A CA 1
ATOM 746 C C . CYS A 1 107 ? -31.778 -7.342 -12.645 1.00 25.78 151 CYS A C 1
ATOM 747 O O . CYS A 1 107 ? -32.744 -8.109 -12.536 1.00 27.10 151 CYS A O 1
ATOM 752 N N . GLU A 1 108 ? -31.758 -6.188 -13.335 1.00 21.38 152 GLU A N 1
ATOM 753 C CA . GLU A 1 108 ? -32.897 -5.684 -14.097 1.00 23.03 152 GLU A CA 1
ATOM 754 C C . GLU A 1 108 ? -32.395 -5.350 -15.494 1.00 20.35 152 GLU A C 1
ATOM 755 O O . GLU A 1 108 ? -31.303 -4.787 -15.626 1.00 22.59 152 GLU A O 1
ATOM 761 N N . ILE A 1 109 ? -33.191 -5.667 -16.535 1.00 22.45 153 ILE A N 1
ATOM 762 C CA . ILE A 1 109 ? -32.922 -5.188 -17.891 1.00 21.74 153 ILE A CA 1
ATOM 763 C C . ILE A 1 109 ? -33.462 -3.754 -17.924 1.00 20.25 153 ILE A C 1
ATOM 764 O O . ILE A 1 109 ? -34.642 -3.544 -17.638 1.00 27.41 153 ILE A O 1
ATOM 769 N N . ILE A 1 110 ? -32.605 -2.801 -18.333 1.00 18.56 154 ILE A N 1
ATOM 770 C CA . ILE A 1 110 ? -33.000 -1.415 -18.576 1.00 20.66 154 ILE A CA 1
ATOM 771 C C . ILE A 1 110 ? -33.712 -1.397 -19.943 1.00 22.51 154 ILE A C 1
ATOM 772 O O . ILE A 1 110 ? -34.832 -0.940 -20.023 1.00 26.02 154 ILE A O 1
ATOM 777 N N . LYS A 1 111 ? -32.999 -1.784 -21.005 1.00 20.60 155 LYS A N 1
ATOM 778 C CA . LYS A 1 111 ? -33.554 -1.831 -22.353 1.00 21.58 155 LYS A CA 1
ATOM 779 C C . LYS A 1 111 ? -32.757 -2.816 -23.217 1.00 18.63 155 LYS A C 1
ATOM 780 O O . LYS A 1 111 ? -31.549 -2.957 -23.043 1.00 19.01 155 LYS A O 1
ATOM 786 N N . GLU A 1 112 ? -33.457 -3.453 -24.167 1.00 20.46 156 GLU A N 1
ATOM 787 C CA . GLU A 1 112 ? -32.893 -4.305 -25.190 1.00 19.17 156 GLU A CA 1
ATOM 788 C C . GLU A 1 112 ? -32.968 -3.466 -26.472 1.00 18.04 156 GLU A C 1
ATOM 789 O O . GLU A 1 112 ? -34.067 -3.041 -26.824 1.00 21.07 156 GLU A O 1
ATOM 800 N N . ILE A 1 113 ? -31.828 -3.316 -27.192 1.00 17.57 157 ILE A N 1
ATOM 801 C CA . ILE A 1 113 ? -31.742 -2.378 -28.335 1.00 17.86 157 ILE A CA 1
ATOM 802 C C . ILE A 1 113 ? -31.404 -3.059 -29.660 1.00 18.19 157 ILE A C 1
ATOM 803 O O . ILE A 1 113 ? -31.263 -2.321 -30.619 1.00 21.56 157 ILE A O 1
ATOM 808 N N . GLY A 1 114 ? -31.357 -4.406 -29.756 1.00 18.88 158 GLY A N 1
ATOM 809 C CA . GLY A 1 114 ? -31.183 -5.106 -31.017 1.00 21.14 158 GLY A CA 1
ATOM 810 C C . GLY A 1 114 ? -29.731 -5.487 -31.257 1.00 21.93 158 GLY A C 1
ATOM 811 O O . GLY A 1 114 ? -28.828 -5.025 -30.557 1.00 19.97 158 GLY A O 1
ATOM 812 N N . ASP A 1 115 ? -29.533 -6.426 -32.207 1.00 20.72 159 ASP A N 1
ATOM 813 C CA . ASP A 1 115 ? -28.205 -6.931 -32.601 1.00 25.50 159 ASP A CA 1
ATOM 814 C C . ASP A 1 115 ? -27.409 -7.526 -31.405 1.00 23.35 159 ASP A C 1
ATOM 815 O O . ASP A 1 115 ? -26.185 -7.328 -31.318 1.00 30.14 159 ASP A O 1
ATOM 820 N N . GLY A 1 116 ? -28.123 -8.215 -30.480 1.00 22.68 160 GLY A N 1
ATOM 821 C CA . GLY A 1 116 ? -27.589 -8.745 -29.240 1.00 25.42 160 GLY A CA 1
ATOM 822 C C . GLY A 1 116 ? -27.129 -7.757 -28.179 1.00 21.23 160 GLY A C 1
ATOM 823 O O . GLY A 1 116 ? -26.368 -8.193 -27.285 1.00 21.60 160 GLY A O 1
ATOM 824 N N . VAL A 1 117 ? -27.537 -6.472 -28.261 1.00 19.87 161 VAL A N 1
ATOM 825 C CA . VAL A 1 117 ? -27.073 -5.408 -27.377 1.00 17.58 161 VAL A CA 1
ATOM 826 C C . VAL A 1 117 ? -28.185 -5.126 -26.354 1.00 16.45 161 VAL A C 1
ATOM 827 O O . VAL A 1 117 ? -29.340 -4.916 -26.731 1.00 17.48 161 VAL A O 1
ATOM 831 N N . ASP A 1 118 ? -27.804 -5.003 -25.065 1.00 15.87 162 ASP A N 1
ATOM 832 C CA . ASP A 1 118 ? -28.709 -4.515 -24.030 1.00 16.86 162 ASP A CA 1
ATOM 833 C C . ASP A 1 118 ? -27.971 -3.733 -22.944 1.00 15.17 162 ASP A C 1
ATOM 834 O O . ASP A 1 118 ? -26.725 -3.784 -22.854 1.00 16.62 162 ASP A O 1
ATOM 843 N N . LEU A 1 119 ? -28.800 -3.070 -22.119 1.00 16.49 163 LEU A N 1
ATOM 844 C CA . LEU A 1 119 ? -28.399 -2.288 -20.955 1.00 16.72 163 LEU A CA 1
ATOM 845 C C . LEU A 1 119 ? -29.045 -2.952 -19.740 1.00 16.57 163 LEU A C 1
ATOM 846 O O . LEU A 1 119 ? -30.240 -3.245 -19.784 1.00 17.23 163 LEU A O 1
ATOM 851 N N . SER A 1 120 ? -28.277 -3.113 -18.647 1.00 16.90 164 SER A N 1
ATOM 852 C CA . SER A 1 120 ? -28.772 -3.720 -17.411 1.00 16.11 164 SER A CA 1
ATOM 853 C C . SER A 1 120 ? -28.255 -2.966 -16.187 1.00 16.45 164 SER A C 1
ATOM 854 O O . SER A 1 120 ? -27.190 -2.316 -16.258 1.00 16.82 164 SER A O 1
ATOM 857 N N . TYR A 1 121 ? -29.011 -3.134 -15.079 1.00 17.74 165 TYR A N 1
ATOM 858 C CA . TYR A 1 121 ? -28.707 -2.612 -13.768 1.00 16.41 165 TYR A CA 1
ATOM 859 C C . TYR A 1 121 ? -28.412 -3.840 -12.884 1.00 17.46 165 TYR A C 1
ATOM 860 O O . TYR A 1 121 ? -29.284 -4.700 -12.776 1.00 19.18 165 TYR A O 1
ATOM 869 N N . GLN A 1 122 ? -27.226 -3.905 -12.261 1.00 17.15 166 GLN A N 1
ATOM 870 C CA . GLN A 1 122 ? -26.783 -5.045 -11.453 1.00 18.19 166 GLN A CA 1
ATOM 871 C C . GLN A 1 122 ? -26.315 -4.549 -10.085 1.00 18.38 166 GLN A C 1
ATOM 872 O O . GLN A 1 122 ? -25.580 -3.562 -10.044 1.00 21.12 166 GLN A O 1
ATOM 878 N N . VAL A 1 123 ? -26.675 -5.257 -9.015 1.00 20.52 167 VAL A N 1
ATOM 879 C CA . VAL A 1 123 ? -26.203 -4.997 -7.657 1.00 20.83 167 VAL A CA 1
ATOM 880 C C . VAL A 1 123 ? -25.424 -6.239 -7.220 1.00 22.35 167 VAL A C 1
ATOM 881 O O . VAL A 1 123 ? -26.023 -7.334 -7.261 1.00 23.76 167 VAL A O 1
ATOM 885 N N . THR A 1 124 ? -24.142 -6.073 -6.813 1.00 23.53 168 THR A N 1
ATOM 886 C CA . THR A 1 124 ? -23.275 -7.165 -6.370 1.00 23.94 168 THR A CA 1
ATOM 887 C C . THR A 1 124 ? -23.062 -7.066 -4.850 1.00 24.63 168 THR A C 1
ATOM 888 O O . THR A 1 124 ? -22.936 -5.957 -4.301 1.00 25.29 168 THR A O 1
ATOM 892 N N . ALA A 1 125 ? -22.933 -8.238 -4.202 1.00 23.23 169 ALA A N 1
ATOM 893 C CA . ALA A 1 125 ? -22.492 -8.362 -2.829 1.00 24.25 169 ALA A CA 1
ATOM 894 C C . ALA A 1 125 ? -20.977 -8.116 -2.739 1.00 21.50 169 ALA A C 1
ATOM 895 O O . ALA A 1 125 ? -20.237 -8.105 -3.749 1.00 26.45 169 ALA A O 1
ATOM 897 N N . GLY A 1 126 ? -20.517 -8.001 -1.489 1.00 21.87 170 GLY A N 1
ATOM 898 C CA . GLY A 1 126 ? -19.103 -7.987 -1.167 1.00 28.16 170 GLY A CA 1
ATOM 899 C C . GLY A 1 126 ? -18.351 -9.271 -1.577 1.00 25.61 170 GLY A C 1
ATOM 900 O O . GLY A 1 126 ? -18.976 -10.345 -1.633 1.00 28.69 170 GLY A O 1
ATOM 901 N N . GLY A 1 127 ? -17.126 -9.094 -2.107 1.00 26.11 171 GLY A N 1
ATOM 902 C CA . GLY A 1 127 ? -16.241 -10.176 -2.484 1.00 27.63 171 GLY A CA 1
ATOM 903 C C . GLY A 1 127 ? -14.832 -10.012 -1.945 1.00 26.09 171 GLY A C 1
ATOM 904 O O . GLY A 1 127 ? -14.474 -8.959 -1.406 1.00 26.40 171 GLY A O 1
ATOM 905 N N . GLY A 1 128 ? -14.031 -11.069 -2.143 1.00 26.65 172 GLY A N 1
ATOM 906 C CA . GLY A 1 128 ? -12.630 -11.097 -1.746 1.00 29.68 172 GLY A CA 1
ATOM 907 C C . GLY A 1 128 ? -12.383 -10.945 -0.246 1.00 28.68 172 GLY A C 1
ATOM 908 O O . GLY A 1 128 ? -11.459 -10.198 0.090 1.00 31.05 172 GLY A O 1
ATOM 909 N N . ARG A 1 129 ? -13.269 -11.546 0.595 1.00 31.36 173 ARG A N 1
ATOM 910 C CA . ARG A 1 129 ? -13.185 -11.587 2.053 1.00 33.50 173 ARG A CA 1
ATOM 911 C C . ARG A 1 129 ? -13.091 -10.175 2.687 1.00 35.44 173 ARG A C 1
ATOM 912 O O . ARG A 1 129 ? -12.135 -9.921 3.442 1.00 43.98 173 ARG A O 1
ATOM 920 N N . GLY A 1 130 ? -13.987 -9.247 2.272 1.00 34.97 174 GLY A N 1
ATOM 921 C CA . GLY A 1 130 ? -14.019 -7.860 2.764 1.00 36.84 174 GLY A CA 1
ATOM 922 C C . GLY A 1 130 ? -13.346 -6.797 1.878 1.00 33.56 174 GLY A C 1
ATOM 923 O O . GLY A 1 130 ? -13.595 -5.640 2.154 1.00 34.26 174 GLY A O 1
ATOM 924 N N . ILE A 1 131 ? -12.464 -7.143 0.903 1.00 27.62 175 ILE A N 1
ATOM 925 C CA . ILE A 1 131 ? -11.677 -6.193 0.104 1.00 29.15 175 ILE A CA 1
ATOM 926 C C . ILE A 1 131 ? -12.581 -5.429 -0.882 1.00 24.30 175 ILE A C 1
ATOM 927 O O . ILE A 1 131 ? -12.367 -4.233 -1.053 1.00 29.81 175 ILE A O 1
ATOM 932 N N . ILE A 1 132 ? -13.449 -6.143 -1.612 1.00 24.08 176 ILE A N 1
ATOM 933 C CA . ILE A 1 132 ? -14.302 -5.592 -2.662 1.00 22.57 176 ILE A CA 1
ATOM 934 C C . ILE A 1 132 ? -15.660 -5.376 -1.991 1.00 21.03 176 ILE A C 1
ATOM 935 O O . ILE A 1 132 ? -16.326 -6.355 -1.665 1.00 24.62 176 ILE A O 1
ATOM 940 N N . THR A 1 133 ? -16.049 -4.094 -1.765 1.00 20.23 177 THR A N 1
ATOM 941 C CA . THR A 1 133 ? -17.311 -3.757 -1.108 1.00 20.89 177 THR A CA 1
ATOM 942 C C . THR A 1 133 ? -18.482 -4.130 -2.026 1.00 20.04 177 THR A C 1
ATOM 943 O O . THR A 1 133 ? -18.306 -4.150 -3.274 1.00 21.27 177 THR A O 1
ATOM 947 N N . PRO A 1 134 ? -19.732 -4.191 -1.486 1.00 19.17 178 PRO A N 1
ATOM 948 C CA . PRO A 1 134 ? -20.943 -4.165 -2.312 1.00 18.98 178 PRO A CA 1
ATOM 949 C C . PRO A 1 134 ? -20.950 -2.938 -3.220 1.00 18.51 178 PRO A C 1
ATOM 950 O O . PRO A 1 134 ? -20.368 -1.894 -2.843 1.00 20.07 178 PRO A O 1
ATOM 954 N N . ARG A 1 135 ? -21.515 -3.126 -4.405 1.00 17.78 179 ARG A N 1
ATOM 955 C CA . ARG A 1 135 ? -21.516 -2.096 -5.428 1.00 17.84 179 ARG A CA 1
ATOM 956 C C . ARG A 1 135 ? -22.544 -2.406 -6.500 1.00 17.38 179 ARG A C 1
ATOM 957 O O . ARG A 1 135 ? -22.936 -3.586 -6.664 1.00 20.61 179 ARG A O 1
ATOM 965 N N . ASP A 1 136 ? -22.973 -1.349 -7.211 1.00 17.61 180 ASP A N 1
ATOM 966 C CA . ASP A 1 136 ? -23.908 -1.478 -8.314 1.00 17.74 180 ASP A CA 1
ATOM 967 C C . ASP A 1 136 ? -23.241 -1.064 -9.627 1.00 16.37 180 ASP A C 1
ATOM 968 O O . ASP A 1 136 ? -22.177 -0.430 -9.632 1.00 18.03 180 ASP A O 1
ATOM 973 N N . PHE A 1 137 ? -23.850 -1.520 -10.728 1.00 15.12 181 PHE A N 1
ATOM 974 C CA . PHE A 1 137 ? -23.320 -1.328 -12.070 1.00 16.22 181 PHE A CA 1
ATOM 975 C C . PHE A 1 137 ? -24.449 -1.023 -13.052 1.00 16.45 181 PHE A C 1
ATOM 976 O O . PHE A 1 137 ? -25.541 -1.583 -12.906 1.00 17.12 181 PHE A O 1
ATOM 984 N N . VAL A 1 138 ? -24.094 -0.232 -14.091 1.00 15.96 182 VAL A N 1
ATOM 985 C CA . VAL A 1 138 ? -24.920 0.013 -15.255 1.00 15.94 182 VAL A CA 1
ATOM 986 C C . VAL A 1 138 ? -24.085 -0.524 -16.412 1.00 14.82 182 VAL A C 1
ATOM 987 O O . VAL A 1 138 ? -23.033 0.034 -16.688 1.00 16.35 182 VAL A O 1
ATOM 991 N N . ILE A 1 139 ? -24.512 -1.648 -17.011 1.00 15.10 183 ILE A N 1
ATOM 992 C CA . ILE A 1 139 ? -23.717 -2.451 -17.938 1.00 15.40 183 ILE A CA 1
ATOM 993 C C . ILE A 1 139 ? -24.342 -2.426 -19.341 1.00 15.45 183 ILE A C 1
ATOM 994 O O . ILE A 1 139 ? -25.507 -2.756 -19.482 1.00 15.98 183 ILE A O 1
ATOM 999 N N . LEU A 1 140 ? -23.490 -2.186 -20.334 1.00 15.12 184 LEU A N 1
ATOM 1000 C CA . LEU A 1 140 ? -23.766 -2.335 -21.753 1.00 14.98 184 LEU A CA 1
ATOM 1001 C C . LEU A 1 140 ? -23.152 -3.689 -22.170 1.00 15.53 184 LEU A C 1
ATOM 1002 O O . LEU A 1 140 ? -21.942 -3.902 -21.999 1.00 15.80 184 LEU A O 1
ATOM 1007 N N . ARG A 1 141 ? -23.976 -4.582 -22.718 1.00 16.20 185 ARG A N 1
ATOM 1008 C CA . ARG A 1 141 ? -23.601 -5.937 -23.092 1.00 16.60 185 ARG A CA 1
ATOM 1009 C C . ARG A 1 141 ? -23.775 -6.102 -24.582 1.00 19.05 185 ARG A C 1
ATOM 1010 O O . ARG A 1 141 ? -24.820 -5.689 -25.071 1.00 18.59 185 ARG A O 1
ATOM 1018 N N . ARG A 1 142 ? -22.868 -6.863 -25.223 1.00 16.48 186 ARG A N 1
ATOM 1019 C CA . ARG A 1 142 ? -23.149 -7.536 -26.480 1.00 17.24 186 ARG A CA 1
ATOM 1020 C C . ARG A 1 142 ? -22.937 -9.044 -26.301 1.00 16.79 186 ARG A C 1
ATOM 1021 O O . ARG A 1 142 ? -21.865 -9.445 -25.841 1.00 16.95 186 ARG A O 1
ATOM 1029 N N . THR A 1 143 ? -23.918 -9.821 -26.818 1.00 16.80 187 THR A N 1
ATOM 1030 C CA A THR A 1 143 ? -23.896 -11.295 -26.847 0.50 17.99 187 THR A CA 1
ATOM 1031 C CA B THR A 1 143 ? -23.862 -11.275 -26.971 0.50 16.86 187 THR A CA 1
ATOM 1032 C C A THR A 1 143 ? -23.867 -11.762 -28.317 0.50 19.21 187 THR A C 1
ATOM 1033 C C B THR A 1 143 ? -23.687 -11.554 -28.462 0.50 19.62 187 THR A C 1
ATOM 1034 O O A THR A 1 143 ? -24.804 -11.401 -29.020 0.50 20.55 187 THR A O 1
ATOM 1035 O O B THR A 1 143 ? -24.310 -10.881 -29.307 0.50 21.02 187 THR A O 1
ATOM 1042 N N . ALA A 1 144 ? -22.848 -12.545 -28.775 1.00 17.44 188 ALA A N 1
ATOM 1043 C CA . ALA A 1 144 ? -22.640 -12.953 -30.179 1.00 18.54 188 ALA A CA 1
ATOM 1044 C C . ALA A 1 144 ? -22.035 -14.366 -30.251 1.00 17.17 188 ALA A C 1
ATOM 1045 O O . ALA A 1 144 ? -21.320 -14.787 -29.334 1.00 17.72 188 ALA A O 1
ATOM 1047 N N . LEU A 1 145 ? -22.264 -14.976 -31.416 1.00 18.69 189 LEU A N 1
ATOM 1048 C CA . LEU A 1 145 ? -21.536 -16.138 -31.915 1.00 19.61 189 LEU A CA 1
ATOM 1049 C C . LEU A 1 145 ? -20.319 -15.614 -32.670 1.00 19.15 189 LEU A C 1
ATOM 1050 O O . LEU A 1 145 ? -20.482 -14.746 -33.535 1.00 19.23 189 LEU A O 1
ATOM 1055 N N . LEU A 1 146 ? -19.130 -16.190 -32.411 1.00 18.88 190 LEU A N 1
ATOM 1056 C CA . LEU A 1 146 ? -17.873 -15.814 -33.046 1.00 19.62 190 LEU A CA 1
ATOM 1057 C C . LEU A 1 146 ? -17.265 -16.979 -33.826 1.00 22.07 190 LEU A C 1
ATOM 1058 O O . LEU A 1 146 ? -17.288 -18.110 -33.346 1.00 22.66 190 LEU A O 1
ATOM 1063 N N . SER A 1 147 ? -16.549 -16.620 -34.921 1.00 20.78 191 SER A N 1
ATOM 1064 C CA . SER A 1 147 ? -15.548 -17.460 -35.553 1.00 21.28 191 SER A CA 1
ATOM 1065 C C . SER A 1 147 ? -14.278 -17.534 -34.703 1.00 21.20 191 SER A C 1
ATOM 1066 O O . SER A 1 147 ?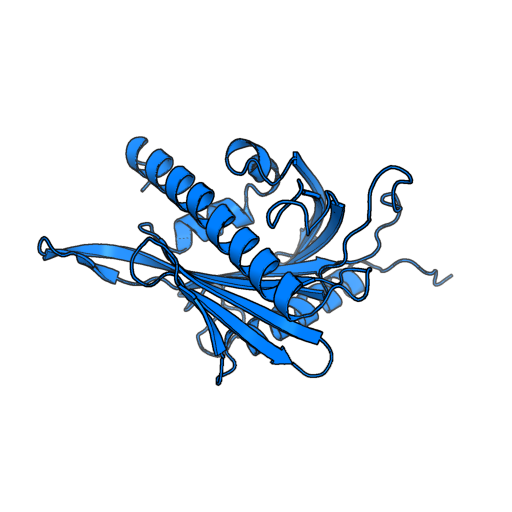 -14.102 -16.734 -33.771 1.00 22.57 191 SER A O 1
ATOM 1069 N N . ARG A 1 148 ? -13.352 -18.438 -35.097 1.00 25.51 192 ARG A N 1
ATOM 1070 C CA . ARG A 1 148 ? -12.043 -18.545 -34.470 1.00 25.84 192 ARG A CA 1
ATOM 1071 C C . ARG A 1 148 ? -11.229 -17.240 -34.540 1.00 26.95 192 ARG A C 1
ATOM 1072 O O . ARG A 1 148 ? -10.614 -16.953 -33.549 1.00 30.57 192 ARG A O 1
ATOM 1080 N N . GLU A 1 149 ? -11.334 -16.457 -35.631 1.00 26.06 193 GLU A N 1
ATOM 1081 C CA . GLU A 1 149 ? -10.652 -15.164 -35.793 1.00 31.84 193 GLU A CA 1
ATOM 1082 C C . GLU A 1 149 ? -11.482 -13.992 -35.234 1.00 25.08 193 GLU A C 1
ATOM 1083 O O . GLU A 1 149 ? -11.055 -12.859 -35.464 1.00 27.50 193 GLU A O 1
ATOM 1089 N N . GLY A 1 150 ? -12.611 -14.211 -34.486 1.00 24.69 194 GLY A N 1
ATOM 1090 C CA . GLY A 1 150 ? -13.349 -13.153 -33.794 1.00 22.81 194 GLY A CA 1
ATOM 1091 C C . GLY A 1 150 ? -14.338 -12.371 -34.674 1.00 21.22 194 GLY A C 1
ATOM 1092 O O . GLY A 1 150 ? -14.770 -11.308 -34.222 1.00 24.30 194 GLY A O 1
ATOM 1093 N N . ARG A 1 151 ? -14.745 -12.897 -35.855 1.00 21.34 195 ARG A N 1
ATOM 1094 C CA . ARG A 1 151 ? -15.811 -12.367 -36.685 1.00 22.95 195 ARG A CA 1
ATOM 1095 C C . ARG A 1 151 ? -17.138 -12.863 -36.117 1.00 22.56 195 ARG A C 1
ATOM 1096 O O . ARG A 1 151 ? -17.240 -14.016 -35.669 1.00 21.85 195 ARG A O 1
ATOM 1104 N N . VAL A 1 152 ? -18.180 -12.034 -36.199 1.00 21.68 196 VAL A N 1
ATOM 1105 C CA . VAL A 1 152 ? -19.555 -12.398 -35.842 1.00 21.57 196 VAL A CA 1
ATOM 1106 C C . VAL A 1 152 ? -20.079 -13.340 -36.937 1.00 22.18 196 VAL A C 1
ATOM 1107 O O . VAL A 1 152 ? -19.964 -13.004 -38.124 1.00 26.19 196 VAL A O 1
ATOM 1111 N N . VAL A 1 153 ? -20.647 -14.495 -36.525 1.00 23.04 197 VAL A N 1
ATOM 1112 C CA . VAL A 1 153 ? -21.270 -15.484 -37.417 1.00 24.28 197 VAL A CA 1
ATOM 1113 C C . VAL A 1 153 ? -22.732 -15.743 -36.991 1.00 27.65 197 VAL A C 1
ATOM 1114 O O . VAL A 1 153 ? -23.109 -15.491 -35.843 1.00 27.90 197 VAL A O 1
ATOM 1118 N N . ASP A 1 154 ? -23.522 -16.321 -37.927 1.00 30.97 198 ASP A N 1
ATOM 1119 C CA . ASP A 1 154 ? -24.923 -16.713 -37.739 1.00 38.99 198 ASP A CA 1
ATOM 1120 C C . ASP A 1 154 ? -25.061 -18.129 -37.188 1.00 35.62 198 ASP A C 1
ATOM 1121 O O . ASP A 1 154 ? -26.061 -18.381 -36.517 1.00 52.92 198 ASP A O 1
ATOM 1126 N N . ASP A 1 155 ? -24.190 -19.058 -37.600 1.00 41.84 199 ASP A N 1
ATOM 1127 C CA . ASP A 1 155 ? -24.181 -20.465 -37.191 1.00 46.49 199 ASP A CA 1
ATOM 1128 C C . ASP A 1 155 ? -22.745 -21.029 -37.262 1.00 39.06 199 ASP A C 1
ATOM 1129 O O . ASP A 1 155 ? -21.826 -20.275 -37.675 1.00 44.04 199 ASP A O 1
ATOM 1134 N 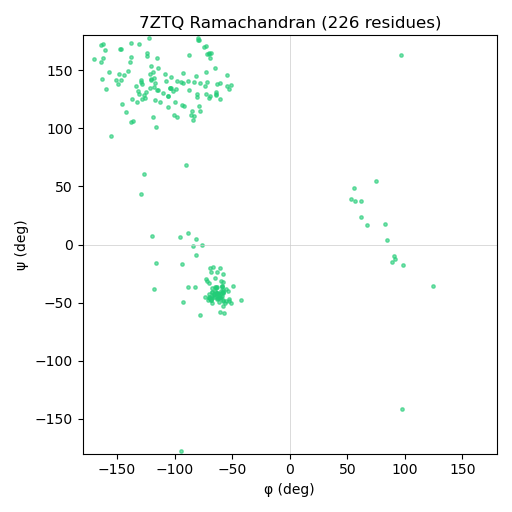N A ASN A 1 156 ? -22.583 -22.317 -36.853 0.50 46.73 200 ASN A N 1
ATOM 1135 N N B ASN A 1 156 ? -22.573 -22.309 -36.851 0.50 51.67 200 ASN A N 1
ATOM 1136 C CA A ASN A 1 156 ? -21.353 -23.107 -36.714 0.50 45.08 200 ASN A CA 1
ATOM 1137 C CA B ASN A 1 156 ? -21.321 -23.062 -36.726 0.50 47.18 200 ASN A CA 1
ATOM 1138 C C A ASN A 1 156 ? -20.245 -22.343 -35.989 0.50 37.87 200 ASN A C 1
ATOM 1139 C C B ASN A 1 156 ? -20.229 -22.296 -35.997 0.50 35.35 200 ASN A C 1
ATOM 1140 O O A ASN A 1 156 ? -19.175 -22.183 -36.586 0.50 40.10 200 ASN A O 1
ATOM 1141 O O B ASN A 1 156 ? -19.186 -22.038 -36.612 0.50 30.83 200 ASN A O 1
ATOM 1150 N N . PRO A 1 157 ? -20.522 -21.768 -34.776 1.00 30.92 201 PRO A N 1
ATOM 1151 C CA . PRO A 1 157 ? -19.600 -20.872 -34.080 1.00 29.13 201 PRO A CA 1
ATOM 1152 C C . PRO A 1 157 ? -18.402 -21.670 -33.544 1.00 27.62 201 PRO A C 1
ATOM 1153 O O . PRO A 1 157 ? -18.544 -22.850 -33.203 1.00 34.12 201 PRO A O 1
ATOM 1157 N N . HIS A 1 158 ? -17.234 -21.041 -33.547 1.00 26.47 202 HIS A N 1
ATOM 1158 C CA . HIS A 1 158 ? -16.107 -21.471 -32.731 1.00 27.51 202 HIS A CA 1
ATOM 1159 C C . HIS A 1 158 ? -16.377 -21.244 -31.242 1.00 23.62 202 HIS A C 1
ATOM 1160 O O . HIS A 1 158 ? -15.981 -22.100 -30.443 1.00 28.98 202 HIS A O 1
ATOM 1167 N N . GLY A 1 159 ? -16.866 -20.040 -30.893 1.00 21.54 203 GLY A N 1
ATOM 1168 C CA . GLY A 1 159 ? -17.081 -19.619 -29.532 1.00 22.95 203 GLY A CA 1
ATOM 1169 C C . GLY A 1 159 ? -18.298 -18.702 -29.398 1.00 20.85 203 GLY A C 1
ATOM 1170 O O . GLY A 1 159 ? -18.915 -18.249 -30.386 1.00 21.43 203 GLY A O 1
ATOM 1171 N N . TYR A 1 160 ? -18.663 -18.502 -28.132 1.00 16.70 204 TYR A N 1
ATOM 1172 C CA . TYR A 1 160 ? -19.835 -17.732 -27.712 1.00 18.02 204 TYR A CA 1
ATOM 1173 C C . TYR A 1 160 ? -19.363 -16.664 -26.723 1.00 17.12 204 TYR A C 1
ATOM 1174 O O . TYR A 1 160 ? -18.682 -17.017 -25.772 1.00 17.74 204 TYR A O 1
ATOM 1183 N N . ILE A 1 161 ? -19.675 -15.377 -26.964 1.00 15.65 205 ILE A N 1
ATOM 1184 C CA . ILE A 1 161 ? -19.189 -14.279 -26.128 1.00 15.73 205 ILE A CA 1
ATOM 1185 C C . ILE A 1 161 ? -20.363 -13.490 -25.548 1.00 15.95 205 ILE A C 1
ATOM 1186 O O . ILE A 1 161 ? -21.365 -13.330 -26.234 1.00 17.09 205 ILE A O 1
ATOM 1191 N N . SER A 1 162 ? -20.178 -12.965 -24.326 1.00 15.91 206 SER A N 1
ATOM 1192 C CA . SER A 1 162 ? -21.052 -11.956 -23.746 1.00 15.85 206 SER A CA 1
ATOM 1193 C C . SER A 1 162 ? -20.167 -10.928 -23.061 1.00 16.93 206 SER A C 1
ATOM 1194 O O . SER A 1 162 ? -19.571 -11.283 -22.041 1.00 16.03 206 SER A O 1
ATOM 1197 N N . SER A 1 163 ? -20.023 -9.747 -23.698 1.00 15.35 207 SER A N 1
ATOM 1198 C CA . SER A 1 163 ? -19.139 -8.703 -23.207 1.00 15.69 207 SER A CA 1
ATOM 1199 C C . SER A 1 163 ? -19.896 -7.824 -22.209 1.00 16.68 207 SER A C 1
ATOM 1200 O O . SER A 1 163 ? -21.115 -7.748 -22.233 1.00 19.63 207 SER A O 1
ATOM 1203 N N . GLY A 1 164 ? -19.169 -7.064 -21.420 1.00 14.70 208 GLY A N 1
ATOM 1204 C CA . GLY A 1 164 ? -19.730 -6.007 -20.571 1.00 15.48 208 GLY A CA 1
ATOM 1205 C C . GLY A 1 164 ? -18.786 -4.816 -20.480 1.00 16.44 208 GLY A C 1
ATOM 1206 O O . GLY A 1 164 ? -17.572 -4.979 -20.490 1.00 16.90 208 GLY A O 1
ATOM 1207 N N . VAL A 1 165 ? -19.370 -3.616 -20.391 1.00 15.97 209 VAL A N 1
ATOM 1208 C CA . VAL A 1 165 ? -18.631 -2.397 -20.022 1.00 16.16 209 VAL A CA 1
ATOM 1209 C C . VAL A 1 165 ? -19.622 -1.504 -19.266 1.00 15.46 209 VAL A C 1
ATOM 1210 O O . VAL A 1 165 ? -20.815 -1.450 -19.624 1.00 15.31 209 VAL A O 1
ATOM 1214 N N . SER A 1 166 ? -19.086 -0.753 -18.289 1.00 15.06 210 SER A N 1
ATOM 1215 C CA . SER A 1 166 ? -19.858 0.241 -17.575 1.00 16.23 210 SER A CA 1
ATOM 1216 C C . SER A 1 166 ? -20.099 1.476 -18.461 1.00 17.54 210 SER A C 1
ATOM 1217 O O . SER A 1 166 ? -19.144 1.976 -19.057 1.00 18.87 210 SER A O 1
ATOM 1220 N N . VAL A 1 167 ? -21.342 1.991 -18.440 1.00 16.35 211 VAL A N 1
ATOM 1221 C CA . VAL A 1 167 ? -21.750 3.242 -19.097 1.00 17.31 211 VAL A CA 1
ATOM 1222 C C . VAL A 1 167 ? -22.669 4.037 -18.163 1.00 18.99 211 VAL A C 1
ATOM 1223 O O . VAL A 1 167 ? -23.144 3.507 -17.163 1.00 20.17 211 VAL A O 1
ATOM 1227 N N . GLN A 1 168 ? -23.015 5.267 -18.584 1.00 21.17 212 GLN A N 1
ATOM 1228 C CA . GLN A 1 168 ? -23.989 6.127 -17.931 1.00 23.74 212 GLN A CA 1
ATOM 1229 C C . GLN A 1 168 ? -25.319 5.994 -18.685 1.00 26.87 212 GLN A C 1
ATOM 1230 O O . GLN A 1 168 ? -25.315 5.992 -19.933 1.00 25.91 212 GLN A O 1
ATOM 1236 N N . VAL A 1 169 ? -26.433 5.820 -17.942 1.00 21.46 213 VAL A N 1
ATOM 1237 C CA . VAL A 1 169 ? -27.798 5.790 -18.468 1.00 22.60 213 VAL A CA 1
ATOM 1238 C C . VAL A 1 169 ? -28.597 6.818 -17.668 1.00 24.88 213 VAL A C 1
ATOM 1239 O O . VAL A 1 169 ? -28.594 6.710 -16.430 1.00 23.96 213 VAL A O 1
ATOM 1243 N N . PRO A 1 170 ? -29.330 7.764 -18.331 1.00 26.91 214 PRO A N 1
ATOM 1244 C CA . PRO A 1 170 ? -30.336 8.582 -17.642 1.00 28.95 214 PRO A CA 1
ATOM 1245 C C . PRO A 1 170 ? -31.389 7.762 -16.880 1.00 27.38 214 PRO A C 1
ATOM 1246 O O . PRO A 1 170 ? -31.826 6.729 -17.394 1.00 31.87 214 PRO A O 1
ATOM 1250 N N . GLY A 1 171 ? -31.712 8.189 -15.662 1.00 28.95 215 GLY A N 1
ATOM 1251 C CA . GLY A 1 171 ? -32.515 7.409 -14.729 1.00 29.55 215 GLY A CA 1
ATOM 1252 C C . GLY A 1 171 ? -31.772 6.479 -13.790 1.00 23.31 215 GLY A C 1
ATOM 1253 O O . GLY A 1 171 ? -32.454 6.006 -12.879 1.00 27.58 215 GLY A O 1
ATOM 1254 N N . TYR A 1 172 ? -30.448 6.246 -13.981 1.00 23.23 216 TYR A N 1
ATOM 1255 C CA . TYR A 1 172 ? -29.664 5.329 -13.166 1.00 22.65 216 TYR A CA 1
ATOM 1256 C C . TYR A 1 172 ? -28.454 6.082 -12.640 1.00 22.65 216 TYR A C 1
ATOM 1257 O O . TYR A 1 172 ? -27.308 5.615 -12.818 1.00 23.73 216 TYR A O 1
ATOM 1266 N N . PRO A 1 173 ? -28.670 7.180 -11.845 1.00 22.98 217 PRO A N 1
ATOM 1267 C CA . PRO A 1 173 ? -27.538 7.881 -11.226 1.00 22.86 217 PRO A CA 1
ATOM 1268 C C . PRO A 1 173 ? -26.887 7.017 -10.135 1.00 20.25 217 PRO A C 1
ATOM 1269 O O . PRO A 1 173 ? -27.565 6.091 -9.589 1.00 22.70 217 PRO A O 1
ATOM 1273 N N . PRO A 1 174 ? -25.615 7.307 -9.744 1.00 22.57 218 PRO A N 1
ATOM 1274 C CA . PRO A 1 174 ? -25.046 6.757 -8.502 1.00 23.91 218 PRO A CA 1
ATOM 1275 C C . PRO A 1 174 ? -25.929 7.016 -7.257 1.00 23.16 218 PRO A C 1
ATOM 1276 O O . PRO A 1 174 ? -26.585 8.061 -7.202 1.00 28.59 218 PRO A O 1
ATOM 1280 N N . LEU A 1 175 ? -26.125 5.977 -6.438 1.00 22.99 219 LEU A N 1
ATOM 1281 C CA . LEU A 1 175 ? -26.855 6.047 -5.180 1.00 24.99 219 LEU A CA 1
ATOM 1282 C C . LEU A 1 175 ? -25.900 6.555 -4.100 1.00 25.01 219 LEU A C 1
ATOM 1283 O O . LEU A 1 175 ? -24.737 6.164 -4.060 1.00 25.62 219 LEU A O 1
ATOM 1288 N N . LYS A 1 176 ? -26.392 7.424 -3.203 1.00 23.94 220 LYS A N 1
ATOM 1289 C CA . LYS A 1 176 ? -25.634 7.816 -2.000 1.00 22.64 220 LYS A CA 1
ATOM 1290 C C . LYS A 1 176 ? -25.251 6.633 -1.087 1.00 23.13 220 LYS A C 1
ATOM 1291 O O . LYS A 1 176 ? -24.169 6.651 -0.525 1.00 22.25 220 LYS A O 1
ATOM 1297 N N . GLU A 1 177 ? -26.100 5.586 -1.022 1.00 22.59 221 GLU A N 1
ATOM 1298 C CA . GLU A 1 177 ? -25.911 4.405 -0.184 1.00 23.13 221 GLU A CA 1
ATOM 1299 C C . GLU A 1 177 ? -25.021 3.317 -0.800 1.00 21.47 221 GLU A C 1
ATOM 1300 O O . GLU A 1 177 ? -24.725 2.392 -0.044 1.00 24.69 221 GLU A O 1
ATOM 1306 N N . MET A 1 178 ? -24.495 3.457 -2.034 1.00 20.83 222 MET A N 1
ATOM 1307 C CA . MET A 1 178 ? -23.802 2.352 -2.707 1.00 22.69 222 MET A CA 1
ATOM 1308 C C . MET A 1 178 ? -22.710 2.927 -3.623 1.00 18.75 222 MET A C 1
ATOM 1309 O O . MET A 1 178 ? -22.948 3.891 -4.342 1.00 21.28 222 MET A O 1
ATOM 1318 N N . VAL A 1 179 ? -21.535 2.291 -3.631 1.00 18.89 223 VAL A N 1
ATOM 1319 C CA . VAL A 1 179 ? -20.486 2.567 -4.614 1.00 19.30 223 VAL A CA 1
ATOM 1320 C C . VAL A 1 179 ? -21.010 2.172 -6.004 1.00 17.78 223 VAL A C 1
ATOM 1321 O O . VAL A 1 179 ? -21.500 1.051 -6.145 1.00 18.69 223 VAL A O 1
ATOM 1325 N N . ARG A 1 180 ? -20.887 3.084 -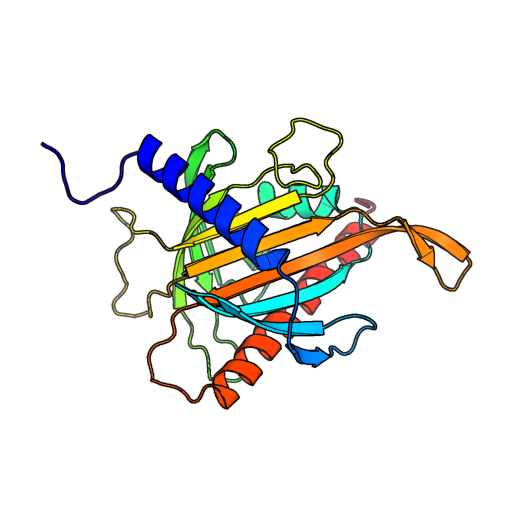6.978 1.00 17.57 224 ARG A N 1
ATOM 1326 C CA . ARG A 1 180 ? -21.091 2.771 -8.386 1.00 16.92 224 ARG A CA 1
ATOM 1327 C C . ARG A 1 180 ? -19.772 2.202 -8.907 1.00 17.41 224 ARG A C 1
ATOM 1328 O O . ARG A 1 180 ? -18.792 2.939 -9.074 1.00 20.54 224 ARG A O 1
ATOM 1336 N N . GLY A 1 181 ? -19.748 0.875 -9.145 1.00 17.94 225 GLY A N 1
ATOM 1337 C CA . GLY A 1 181 ? -18.602 0.223 -9.732 1.00 17.19 225 GLY A CA 1
ATOM 1338 C C . GLY A 1 181 ? -18.403 0.594 -11.212 1.00 16.99 225 GLY A C 1
ATOM 1339 O O . GLY A 1 181 ? -19.305 1.158 -11.826 1.00 18.83 225 GLY A O 1
ATOM 1340 N N . HIS A 1 182 ? -17.211 0.313 -11.744 1.00 18.14 226 HIS A N 1
ATOM 1341 C CA . HIS A 1 182 ? -16.843 0.617 -13.129 1.00 19.90 226 HIS A CA 1
ATOM 1342 C C . HIS A 1 182 ? -16.115 -0.601 -13.701 1.00 18.39 226 HIS A C 1
ATOM 1343 O O . HIS A 1 182 ? -14.939 -0.818 -13.375 1.00 20.49 226 HIS A O 1
ATOM 1350 N N . ASN A 1 183 ? -16.818 -1.321 -14.581 1.00 16.99 227 ASN A N 1
ATOM 1351 C CA . ASN A 1 183 ? -16.294 -2.394 -15.412 1.00 16.31 227 ASN A CA 1
ATOM 1352 C C . ASN A 1 183 ? -15.645 -1.721 -16.645 1.00 15.76 227 ASN A C 1
ATOM 1353 O O . ASN A 1 183 ? -16.371 -1.225 -17.495 1.00 16.86 227 ASN A O 1
ATOM 1358 N N . LYS A 1 184 ? -14.313 -1.770 -16.739 1.00 14.88 228 LYS A N 1
ATOM 1359 C CA . LYS A 1 184 ? -13.566 -1.204 -17.862 1.00 15.03 228 LYS A CA 1
ATOM 1360 C C . LYS A 1 184 ? -13.729 -2.087 -19.110 1.00 15.86 228 LYS A C 1
ATOM 1361 O O . LYS A 1 184 ? -13.840 -1.563 -20.233 1.00 18.39 228 LYS A O 1
ATOM 1367 N N . VAL A 1 185 ? -13.607 -3.413 -18.913 1.00 16.16 229 VAL A N 1
ATOM 1368 C CA . VAL A 1 185 ? -13.751 -4.396 -19.978 1.00 17.51 229 VAL A CA 1
ATOM 1369 C C . VAL A 1 185 ? -13.974 -5.747 -19.288 1.00 15.89 229 VAL A C 1
ATOM 1370 O O . VAL A 1 185 ? -13.326 -6.043 -18.286 1.00 16.89 229 VAL A O 1
ATOM 1374 N N . GLY A 1 186 ? -14.831 -6.565 -19.882 1.00 16.76 230 GLY A N 1
ATOM 1375 C CA . GLY A 1 186 ? -15.051 -7.903 -19.376 1.00 16.84 230 GLY A CA 1
ATOM 1376 C C . GLY A 1 186 ? -15.871 -8.721 -20.345 1.00 16.37 230 GLY A C 1
ATOM 1377 O O . GLY A 1 186 ? -16.475 -8.167 -21.265 1.00 15.59 230 GLY A O 1
ATOM 1378 N N . CYS A 1 187 ? -15.766 -10.050 -20.189 1.00 15.29 231 CYS A N 1
ATOM 1379 C CA . CYS A 1 187 ? -16.619 -10.957 -20.941 1.00 14.58 231 CYS A CA 1
ATOM 1380 C C . CYS A 1 187 ? -16.641 -12.330 -20.295 1.00 15.41 231 CYS A C 1
ATOM 1381 O O . CYS A 1 187 ? -15.732 -12.667 -19.545 1.00 17.33 231 CYS A O 1
ATOM 1384 N N . TRP A 1 188 ? -17.663 -13.094 -20.639 1.00 15.61 232 TRP A N 1
ATOM 1385 C CA . TRP A 1 188 ? -17.598 -14.542 -20.593 1.00 15.80 232 TRP A CA 1
ATOM 1386 C C . TRP A 1 188 ? -17.414 -15.009 -22.042 1.00 16.11 232 TRP A C 1
ATOM 1387 O O . TRP A 1 188 ? -18.001 -14.432 -22.977 1.00 15.89 232 TRP A O 1
ATOM 1408 N N . TYR A 1 189 ? -16.625 -16.094 -22.203 1.00 16.22 233 TYR A N 1
ATOM 1409 C CA . TYR A 1 189 ? -16.269 -16.630 -23.515 1.00 14.95 233 TYR A CA 1
ATOM 1410 C C . TYR A 1 189 ? -16.257 -18.152 -23.404 1.00 17.20 233 TYR A C 1
ATOM 1411 O O . TYR A 1 189 ? -15.402 -18.652 -22.655 1.00 18.77 233 TYR A O 1
ATOM 1420 N N . LEU A 1 190 ? -17.183 -18.811 -24.112 1.00 15.68 234 LEU A N 1
ATOM 1421 C CA . LEU A 1 190 ? -17.411 -20.256 -23.990 1.00 16.53 234 LEU A CA 1
ATOM 1422 C C . LEU A 1 190 ? -17.044 -20.926 -25.317 1.00 19.14 234 LEU A C 1
ATOM 1423 O O . LEU A 1 190 ? -17.449 -20.431 -26.363 1.00 21.19 234 LEU A O 1
ATOM 1428 N N . GLN A 1 191 ? -16.280 -22.030 -25.273 1.00 18.30 235 GLN A N 1
ATOM 1429 C CA . GLN A 1 191 ? -15.895 -22.803 -26.455 1.00 20.08 235 GLN A CA 1
ATOM 1430 C C . GLN A 1 191 ? -16.346 -24.247 -26.208 1.00 19.72 235 GLN A C 1
ATOM 1431 O O . GLN A 1 191 ? -16.059 -24.795 -25.109 1.00 19.71 235 GLN A O 1
ATOM 1437 N N . PRO A 1 192 ? -17.047 -24.909 -27.176 1.00 19.53 236 PRO A N 1
ATOM 1438 C CA . PRO A 1 192 ? -17.392 -26.335 -27.049 1.00 21.02 236 PRO A CA 1
ATOM 1439 C C . PRO A 1 192 ? -16.124 -27.192 -27.060 1.00 19.68 236 PRO A C 1
ATOM 1440 O O . PRO A 1 192 ? -15.229 -26.898 -27.881 1.00 25.14 236 PRO A O 1
ATOM 1444 N N A ARG A 1 193 ? -16.024 -28.130 -26.098 0.50 18.46 237 ARG A N 1
ATOM 1445 N N B ARG A 1 193 ? -16.056 -28.242 -26.200 0.50 20.55 237 ARG A N 1
ATOM 1446 C CA A ARG A 1 193 ? -15.039 -29.204 -26.124 0.50 20.57 237 ARG A CA 1
ATOM 1447 C CA B ARG A 1 193 ? -14.918 -29.162 -26.051 0.50 23.95 237 ARG A CA 1
ATOM 1448 C C A ARG A 1 193 ? -15.838 -30.505 -26.064 0.50 19.45 237 ARG A C 1
ATOM 1449 C C B ARG A 1 193 ? -15.481 -30.564 -25.775 0.50 21.91 237 ARG A C 1
ATOM 1450 O O A ARG A 1 193 ? -16.942 -30.559 -25.494 0.50 20.89 237 ARG A O 1
ATOM 1451 O O B ARG A 1 193 ? -16.048 -30.735 -24.677 0.50 20.61 237 ARG A O 1
ATOM 1466 N N . THR A 1 194 ? -15.300 -31.536 -26.712 1.00 18.71 238 THR A N 1
ATOM 1467 C CA . THR A 1 194 ? -15.723 -32.913 -26.548 1.00 18.44 238 THR A CA 1
ATOM 1468 C C . THR A 1 194 ? -14.549 -33.652 -25.908 1.00 19.80 238 THR A C 1
ATOM 1469 O O . THR A 1 194 ? -13.487 -33.712 -26.529 1.00 21.44 238 THR A O 1
ATOM 1473 N N . VAL A 1 195 ? -14.772 -34.277 -24.731 1.00 22.09 239 VAL A N 1
ATOM 1474 C CA . VAL A 1 195 ? -13.734 -34.878 -23.897 1.00 21.48 239 VAL A CA 1
ATOM 1475 C C . VAL A 1 195 ? -14.021 -36.370 -23.728 1.00 21.34 239 VAL A C 1
ATOM 1476 O O . VAL A 1 195 ? -15.186 -36.752 -23.670 1.00 24.65 239 VAL A O 1
ATOM 1480 N N . GLN A 1 196 ? -12.955 -37.150 -23.497 1.00 24.37 240 GLN A N 1
ATOM 1481 C CA . GLN A 1 196 ? -13.022 -38.518 -23.035 1.00 22.08 240 GLN A CA 1
ATOM 1482 C C . GLN A 1 196 ? -12.914 -38.404 -21.514 1.00 25.13 240 GLN A C 1
ATOM 1483 O O . GLN A 1 196 ? -11.856 -37.972 -21.021 1.00 28.57 240 GLN A O 1
ATOM 1489 N N . THR A 1 197 ? -13.935 -38.877 -20.774 1.00 26.36 241 THR A N 1
ATOM 1490 C CA . THR A 1 197 ? -13.897 -38.950 -19.298 1.00 30.34 241 THR A CA 1
ATOM 1491 C C . THR A 1 197 ? -12.903 -40.031 -18.815 1.00 31.74 241 THR A C 1
ATOM 1492 O O . THR A 1 197 ? -12.530 -40.915 -19.636 1.00 34.96 241 THR A O 1
ATOM 1496 N N . PRO A 1 198 ? -12.488 -40.055 -17.516 1.00 36.93 242 PRO A N 1
ATOM 1497 C CA . PRO A 1 198 ? -11.800 -41.216 -16.916 1.00 45.84 242 PRO A CA 1
ATOM 1498 C C . PRO A 1 198 ? -12.416 -42.618 -17.105 1.00 46.46 242 PRO A C 1
ATOM 1499 O O . PRO A 1 198 ? -11.673 -43.528 -17.448 1.00 47.57 242 PRO A O 1
ATOM 1503 N N . GLY A 1 199 ? -13.765 -42.715 -17.105 1.00 55.71 243 GLY A N 1
ATOM 1504 C CA . GLY A 1 199 ? -14.500 -43.928 -17.462 1.00 47.99 243 GLY A CA 1
ATOM 1505 C C . GLY A 1 199 ? -14.608 -44.280 -18.955 1.00 36.11 243 GLY A C 1
ATOM 1506 O O . GLY A 1 199 ? -15.242 -45.308 -19.246 1.00 36.78 243 GLY A O 1
ATOM 1507 N N . GLY A 1 200 ? -14.044 -43.462 -19.880 1.00 30.50 244 GLY A N 1
ATOM 1508 C CA . GLY A 1 200 ? -14.113 -43.652 -21.306 1.00 29.61 244 GLY A CA 1
ATOM 1509 C C . GLY A 1 200 ? -15.360 -43.115 -21.995 1.00 24.85 244 GLY A C 1
ATOM 1510 O O . GLY A 1 200 ? -15.397 -43.335 -23.192 1.00 25.82 244 GLY A O 1
ATOM 1511 N N . LYS A 1 201 ? -16.323 -42.428 -21.322 1.00 28.77 245 LYS A N 1
ATOM 1512 C CA . LYS A 1 201 ? -17.465 -41.807 -21.984 1.00 26.10 245 LYS A CA 1
ATOM 1513 C C . LYS A 1 201 ? -16.954 -40.582 -22.768 1.00 22.41 245 LYS A C 1
ATOM 1514 O O . LYS A 1 201 ? -16.081 -39.854 -22.267 1.00 25.34 245 LYS A O 1
ATOM 1518 N N . ILE A 1 202 ? -17.498 -40.381 -23.971 1.00 22.22 246 ILE A N 1
ATOM 1519 C CA . ILE A 1 202 ? -17.288 -39.190 -24.775 1.00 20.87 246 ILE A CA 1
ATOM 1520 C C . ILE A 1 202 ? -18.424 -38.217 -24.420 1.00 21.73 246 ILE A C 1
ATOM 1521 O O . ILE A 1 202 ? -19.591 -38.555 -24.674 1.00 23.76 246 ILE A O 1
ATOM 1526 N N . GLU A 1 203 ? -18.087 -37.021 -23.885 1.00 20.70 247 GLU A N 1
ATOM 1527 C CA . GLU A 1 203 ? -19.038 -36.030 -23.367 1.00 23.28 247 GLU A CA 1
ATOM 1528 C C . GLU A 1 203 ? -18.769 -34.643 -23.956 1.00 20.54 247 GLU A C 1
ATOM 1529 O O . GLU A 1 203 ? -17.603 -34.225 -23.978 1.00 21.70 247 GLU A O 1
ATOM 1535 N N . ASP A 1 204 ? -19.840 -33.891 -24.265 1.00 21.03 248 ASP A N 1
ATOM 1536 C CA . ASP A 1 204 ? -19.773 -32.493 -24.712 1.00 22.43 248 ASP A CA 1
ATOM 1537 C C . ASP A 1 204 ? -19.710 -31.582 -23.486 1.00 26.21 248 ASP A C 1
ATOM 1538 O O . ASP A 1 204 ? -20.662 -31.569 -22.714 1.00 31.15 248 ASP A O 1
ATOM 1543 N N . GLN A 1 205 ? -18.578 -30.864 -23.310 1.00 19.90 249 GLN A N 1
ATOM 1544 C CA . GLN A 1 205 ? -18.254 -29.961 -22.213 1.00 19.84 249 GLN A CA 1
ATOM 1545 C C . GLN A 1 205 ? -17.954 -28.557 -22.773 1.00 19.28 249 GLN A C 1
ATOM 1546 O O . GLN A 1 205 ? -18.062 -28.314 -23.984 1.00 21.65 249 GLN A O 1
ATOM 1552 N N . ALA A 1 206 ? -17.688 -27.610 -21.854 1.00 19.08 250 ALA A N 1
ATOM 1553 C CA . ALA A 1 206 ? -17.502 -26.196 -22.192 1.00 20.33 250 ALA A CA 1
ATOM 1554 C C . ALA A 1 206 ? -16.192 -25.750 -21.559 1.00 19.05 250 ALA A C 1
ATOM 1555 O O . ALA A 1 206 ? -16.053 -25.865 -20.335 1.00 20.61 250 ALA A O 1
ATOM 1557 N N . LEU A 1 207 ? -15.287 -25.199 -22.389 1.00 18.43 251 LEU A N 1
ATOM 1558 C CA . LEU A 1 207 ? -14.158 -24.409 -21.910 1.00 18.50 251 LEU A CA 1
ATOM 1559 C C . LEU A 1 207 ? -14.732 -23.038 -21.556 1.00 19.86 251 LEU A C 1
ATOM 1560 O O . LEU A 1 207 ? -15.236 -22.395 -22.473 1.00 19.96 251 LEU A O 1
ATOM 1565 N N . PHE A 1 208 ? -14.703 -22.666 -20.263 1.00 18.64 252 PHE A N 1
ATOM 1566 C CA . PHE A 1 208 ? -15.326 -21.453 -19.729 1.00 18.90 252 PHE A CA 1
ATOM 1567 C C . PHE A 1 208 ? -14.185 -20.482 -19.442 1.00 17.91 252 PHE A C 1
ATOM 1568 O O . PHE A 1 208 ? -13.363 -20.792 -18.582 1.00 19.15 252 PHE A O 1
ATOM 1576 N N . GLN A 1 209 ? -14.164 -19.303 -20.101 1.00 18.41 253 GLN A N 1
ATOM 1577 C CA . GLN A 1 209 ? -13.230 -18.225 -19.832 1.00 18.36 253 GLN A CA 1
ATOM 1578 C C . GLN A 1 209 ? -13.992 -16.968 -19.446 1.00 18.27 253 GLN A C 1
ATOM 1579 O O . GLN A 1 209 ? -15.075 -16.700 -19.998 1.00 19.34 253 GLN A O 1
ATOM 1585 N N . TRP A 1 210 ? -13.420 -16.231 -18.479 1.00 16.95 254 TRP A N 1
ATOM 1586 C CA . TRP A 1 210 ? -14.001 -15.004 -17.976 1.00 16.70 254 TRP A CA 1
ATOM 1587 C C . TRP A 1 210 ? -12.905 -13.968 -17.807 1.00 16.45 254 TRP A C 1
ATOM 1588 O O . TRP A 1 210 ? -11.966 -14.270 -17.058 1.00 17.45 254 TRP A O 1
ATOM 1599 N N . LEU A 1 211 ? -13.090 -12.798 -18.432 1.00 16.40 255 LEU A N 1
ATOM 1600 C CA . LEU A 1 211 ? -12.177 -11.672 -18.319 1.00 15.17 255 LEU A CA 1
ATOM 1601 C C . LEU A 1 211 ? -12.828 -10.653 -17.375 1.00 15.73 255 LEU A C 1
ATOM 1602 O O . LEU A 1 211 ? -14.000 -10.325 -17.571 1.00 16.03 255 LEU A O 1
ATOM 1607 N N . MET A 1 212 ? -12.029 -10.116 -16.434 1.00 16.34 256 MET A N 1
ATOM 1608 C CA . MET A 1 212 ? -12.451 -9.083 -15.479 1.00 18.03 256 MET A CA 1
ATOM 1609 C C . MET A 1 212 ? -11.397 -7.976 -15.430 1.00 17.16 256 MET A C 1
ATOM 1610 O O . MET A 1 212 ? -10.202 -8.258 -15.336 1.00 17.27 256 MET A O 1
ATOM 1615 N N . CYS A 1 213 ? -11.866 -6.712 -15.428 1.00 16.77 257 CYS A N 1
ATOM 1616 C CA . CYS A 1 213 ? -11.036 -5.526 -15.307 1.00 17.50 257 CYS A CA 1
ATOM 1617 C C . CYS A 1 213 ? -11.897 -4.392 -14.727 1.00 17.93 257 CYS A C 1
ATOM 1618 O O . CYS A 1 213 ? -12.708 -3.858 -15.467 1.00 18.96 257 CYS A O 1
ATOM 1621 N N . CYS A 1 214 ? -11.862 -4.230 -13.389 1.00 25.73 258 CYS A N 1
ATOM 1622 C CA . CYS A 1 214 ? -12.641 -3.277 -12.617 1.00 28.28 258 CYS A CA 1
ATOM 1623 C C . CYS A 1 214 ? -11.723 -2.152 -12.130 1.00 35.20 258 CYS A C 1
ATOM 1624 O O . CYS A 1 214 ? -10.588 -2.440 -11.749 1.00 43.33 258 CYS A O 1
ATOM 1627 N N . ASP A 1 215 ? -12.216 -0.890 -12.147 1.00 29.97 259 ASP A N 1
ATOM 1628 C CA . ASP A 1 215 ? -11.631 0.212 -11.364 1.00 37.17 259 ASP A CA 1
ATOM 1629 C C . ASP A 1 215 ? -12.104 0.092 -9.903 1.00 36.42 259 ASP A C 1
ATOM 1630 O O . ASP A 1 215 ? -13.319 0.205 -9.702 1.00 50.13 259 ASP A O 1
ATOM 1635 N N . LEU A 1 216 ? -11.172 -0.073 -8.919 1.00 30.69 260 LEU A N 1
ATOM 1636 C CA . LEU A 1 216 ? -11.397 0.088 -7.471 1.00 34.82 260 LEU A CA 1
ATOM 1637 C C . LEU A 1 216 ? -10.664 1.358 -6.993 1.00 37.42 260 LEU A C 1
ATOM 1638 O O . LEU A 1 216 ? -9.445 1.397 -7.150 1.00 39.37 260 LEU A O 1
ATOM 1643 N N . LYS A 1 217 ? -11.361 2.248 -6.237 1.00 37.56 261 LYS A N 1
ATOM 1644 C CA . LYS A 1 217 ? -10.713 3.271 -5.403 1.00 38.39 261 LYS A CA 1
ATOM 1645 C C . LYS A 1 217 ? -10.047 2.636 -4.168 1.00 44.00 261 LYS A C 1
ATOM 1646 O O . LYS A 1 217 ? -10.380 1.496 -3.786 1.00 59.11 261 LYS A O 1
ATOM 1652 N N . GLY A 1 218 ? -9.148 3.414 -3.517 1.00 49.80 262 GLY A N 1
ATOM 1653 C CA . GLY A 1 218 ? -8.294 3.021 -2.385 1.00 38.30 262 GLY A CA 1
ATOM 1654 C C . GLY A 1 218 ? -6.785 3.232 -2.566 1.00 44.05 262 GLY A C 1
ATOM 1655 O O . GLY A 1 218 ? -6.088 3.418 -1.557 1.00 49.83 262 GLY A O 1
ATOM 1656 N N . LYS A 1 219 ? -6.245 3.039 -3.789 1.00 40.24 263 LYS A N 1
ATOM 1657 C CA . LYS A 1 219 ? -4.836 2.699 -4.051 1.00 41.97 263 LYS A CA 1
ATOM 1658 C C . LYS A 1 219 ? -4.387 1.453 -3.238 1.00 63.27 263 LYS A C 1
ATOM 1659 O O . LYS A 1 219 ? -3.193 1.422 -2.788 1.00 38.66 263 LYS A O 1
ATOM 1665 N N . ILE A 1 220 ? -5.350 0.433 -3.152 1.00 63.02 264 ILE A N 1
ATOM 1666 C CA . ILE A 1 220 ? -5.288 -0.797 -2.359 1.00 49.85 264 ILE A CA 1
ATOM 1667 C C . ILE A 1 220 ? -4.118 -1.534 -2.991 1.00 57.18 264 ILE A C 1
ATOM 1668 O O . ILE A 1 220 ? -4.155 -1.590 -4.239 1.00 60.13 264 ILE A O 1
ATOM 1673 N N . PRO A 1 221 ? -3.081 -2.026 -2.229 1.00 45.13 265 PRO A N 1
ATOM 1674 C CA . PRO A 1 221 ? -1.895 -2.665 -2.822 1.00 46.55 265 PRO A CA 1
ATOM 1675 C C . PRO A 1 221 ? -2.220 -3.771 -3.837 1.00 42.43 265 PRO A C 1
ATOM 1676 O O . PRO A 1 221 ? -3.246 -4.457 -3.645 1.00 36.06 265 PRO A O 1
ATOM 1680 N N . GLN A 1 222 ? -1.482 -3.777 -4.967 1.00 37.67 266 GLN A N 1
ATOM 1681 C CA . GLN A 1 222 ? -1.734 -4.676 -6.090 1.00 35.08 266 GLN A CA 1
ATOM 1682 C C . GLN A 1 222 ? -1.731 -6.153 -5.648 1.00 31.30 266 GLN A C 1
ATOM 1683 O O . GLN A 1 222 ? -2.681 -6.851 -6.026 1.00 30.05 266 GLN A O 1
ATOM 1689 N N . PHE A 1 223 ? -0.830 -6.540 -4.704 1.00 32.78 267 PHE A N 1
ATOM 1690 C CA . PHE A 1 223 ? -0.814 -7.887 -4.099 1.00 32.81 267 PHE A CA 1
ATOM 1691 C C . PHE A 1 223 ? -2.138 -8.282 -3.392 1.00 30.97 267 PHE A C 1
ATOM 1692 O O . PHE A 1 223 ? -2.584 -9.418 -3.598 1.00 32.63 267 PHE A O 1
ATOM 1700 N N . VAL A 1 224 ? -2.793 -7.323 -2.681 1.00 29.59 268 VAL A N 1
ATOM 1701 C CA . VAL A 1 224 ? -4.087 -7.504 -2.008 1.00 30.10 268 VAL A CA 1
ATOM 1702 C C . VAL A 1 224 ? -5.214 -7.677 -3.053 1.00 27.17 268 VAL A C 1
ATOM 1703 O O . VAL A 1 224 ? -6.020 -8.604 -2.903 1.00 26.94 268 VAL A O 1
ATOM 1707 N N . LEU A 1 225 ? -5.259 -6.794 -4.074 1.00 27.51 269 LEU A N 1
ATOM 1708 C CA . LEU A 1 225 ? -6.197 -6.872 -5.208 1.00 28.79 269 LEU A CA 1
ATOM 1709 C C . LEU A 1 225 ? -6.089 -8.199 -5.979 1.00 25.03 269 LEU A C 1
ATOM 1710 O O . LEU A 1 225 ? -7.132 -8.794 -6.271 1.00 24.78 269 LEU A O 1
ATOM 1715 N N . ASP A 1 226 ? -4.853 -8.694 -6.209 1.00 24.41 270 ASP A N 1
ATOM 1716 C CA . ASP A 1 226 ? -4.647 -9.969 -6.919 1.00 24.84 270 ASP A CA 1
ATOM 1717 C C . ASP A 1 226 ? -5.308 -11.163 -6.211 1.00 25.58 270 ASP A C 1
ATOM 1718 O O . ASP A 1 226 ? -6.022 -11.935 -6.877 1.00 27.22 270 ASP A O 1
ATOM 1723 N N . VAL A 1 227 ? -5.189 -11.214 -4.862 1.00 25.61 271 VAL A N 1
ATOM 1724 C CA . VAL A 1 227 ? -5.818 -12.265 -4.042 1.00 26.81 271 VAL A CA 1
ATOM 1725 C C . VAL A 1 227 ? -7.354 -12.096 -4.047 1.00 25.42 271 VAL A C 1
ATOM 1726 O O . VAL A 1 227 ? -8.050 -13.094 -4.262 1.00 25.96 271 VAL A O 1
ATOM 1730 N N . ALA A 1 228 ? -7.854 -10.854 -3.843 1.00 22.36 272 ALA A N 1
ATOM 1731 C CA . ALA A 1 228 ? -9.293 -10.569 -3.787 1.00 24.39 272 ALA A CA 1
ATOM 1732 C C . ALA A 1 228 ? -9.999 -10.934 -5.105 1.00 22.03 272 ALA A C 1
ATOM 1733 O O . ALA A 1 228 ? -11.000 -11.629 -5.047 1.00 24.97 272 ALA A O 1
ATOM 1735 N N . PHE A 1 229 ? -9.423 -10.536 -6.257 1.00 22.37 273 PHE A N 1
ATOM 1736 C CA . PHE A 1 229 ? -9.986 -10.824 -7.574 1.00 24.42 273 PHE A CA 1
ATOM 1737 C C . PHE A 1 229 ? -9.955 -12.316 -7.916 1.00 22.11 273 PHE A C 1
ATOM 1738 O O . PHE A 1 229 ? -10.974 -12.828 -8.419 1.00 22.73 273 PHE A O 1
ATOM 1746 N N . ALA A 1 230 ? -8.848 -13.022 -7.580 1.00 21.40 274 ALA A N 1
ATOM 1747 C CA . ALA A 1 230 ? -8.788 -14.492 -7.734 1.00 23.64 274 ALA A CA 1
ATOM 1748 C C . ALA A 1 230 ? -9.875 -15.206 -6.902 1.00 23.28 274 ALA A C 1
ATOM 1749 O O . ALA A 1 230 ? -10.557 -16.057 -7.445 1.00 23.94 274 ALA A O 1
ATOM 1751 N N . THR A 1 231 ? -10.129 -14.735 -5.667 1.00 24.83 275 THR A N 1
ATOM 1752 C CA . THR A 1 231 ? -11.168 -15.245 -4.767 1.00 26.47 275 THR A CA 1
ATOM 1753 C C . THR A 1 231 ? -12.579 -15.051 -5.337 1.00 22.42 275 THR A C 1
ATOM 1754 O O . THR A 1 231 ? -13.346 -16.008 -5.330 1.00 24.38 275 THR A O 1
ATOM 1758 N N . VAL A 1 232 ? -12.887 -13.838 -5.858 1.00 22.74 276 VAL A N 1
ATOM 1759 C CA . VAL A 1 232 ? -14.154 -13.523 -6.532 1.00 24.53 276 VAL A CA 1
ATOM 1760 C C . VAL A 1 232 ? -14.424 -14.540 -7.658 1.00 21.27 276 VAL A C 1
ATOM 1761 O O . VAL A 1 232 ? -15.529 -15.082 -7.713 1.00 23.08 276 VAL A O 1
ATOM 1765 N N . MET A 1 233 ? -13.404 -14.773 -8.505 1.00 20.50 277 MET A N 1
ATOM 1766 C CA . MET A 1 233 ? -13.549 -15.651 -9.669 1.00 21.35 277 MET A CA 1
ATOM 1767 C C . MET A 1 233 ? -13.763 -17.128 -9.301 1.00 22.80 277 MET A C 1
ATOM 1768 O O . MET A 1 233 ? -14.718 -17.748 -9.822 1.00 24.12 277 MET A O 1
ATOM 1773 N N . LEU A 1 234 ? -12.968 -17.624 -8.338 1.00 21.34 278 LEU A N 1
ATOM 1774 C CA . LEU A 1 234 ? -13.079 -19.014 -7.878 1.00 24.44 278 LEU A CA 1
ATOM 1775 C C . LEU A 1 234 ? -14.349 -19.257 -7.054 1.00 26.48 278 LEU A C 1
ATOM 1776 O O . LEU A 1 234 ? -14.868 -20.359 -7.125 1.00 29.25 278 LEU A O 1
ATOM 1781 N N . ASP A 1 235 ? -14.864 -18.270 -6.297 1.00 22.92 279 ASP A N 1
ATOM 1782 C CA . ASP A 1 235 ? -16.188 -18.356 -5.655 1.00 24.39 279 ASP A CA 1
ATOM 1783 C C . ASP A 1 235 ? -17.338 -18.435 -6.666 1.00 25.18 279 ASP A C 1
ATOM 1784 O O . ASP A 1 235 ? -18.248 -19.221 -6.438 1.00 25.92 279 ASP A O 1
ATOM 1789 N N . TYR A 1 236 ? -17.278 -17.648 -7.753 1.00 22.13 280 TYR A N 1
ATOM 1790 C CA . TYR A 1 236 ? -18.348 -17.601 -8.766 1.00 25.37 280 TYR A CA 1
ATOM 1791 C C . TYR A 1 236 ? -18.514 -18.966 -9.466 1.00 24.54 280 TYR A C 1
ATOM 1792 O O . TYR A 1 236 ? -19.672 -19.364 -9.637 1.00 25.18 280 TYR A O 1
ATOM 1809 N N . ILE A 1 237 ? -17.403 -19.614 -9.885 1.00 23.24 281 ILE A N 1
ATOM 1810 C CA . ILE A 1 237 ? -17.443 -20.880 -10.623 1.00 23.30 281 ILE A CA 1
ATOM 1811 C C . ILE A 1 237 ? -18.144 -22.017 -9.844 1.00 23.76 281 ILE A C 1
ATOM 1812 O O . ILE A 1 237 ? -18.822 -22.796 -10.502 1.00 24.96 281 ILE A O 1
ATOM 1817 N N . VAL A 1 238 ? -18.072 -22.026 -8.492 1.00 23.44 282 VAL A N 1
ATOM 1818 C CA . VAL A 1 238 ? -18.870 -22.927 -7.637 1.00 24.97 282 VAL A CA 1
ATOM 1819 C C . VAL A 1 238 ? -20.385 -22.829 -7.962 1.00 23.84 282 VAL A C 1
ATOM 1820 O O . VAL A 1 238 ? -21.021 -23.854 -8.169 1.00 24.17 282 VAL A O 1
ATOM 1824 N N . HIS A 1 239 ? -20.906 -21.597 -8.067 1.00 21.82 283 HIS A N 1
ATOM 1825 C CA . HIS A 1 239 ? -22.321 -21.347 -8.376 1.00 24.38 283 HIS A CA 1
ATOM 1826 C C . HIS A 1 239 ? -22.691 -21.782 -9.804 1.00 21.19 283 HIS A C 1
ATOM 1827 O O . HIS A 1 239 ? -23.769 -22.344 -9.986 1.00 22.24 283 HIS A O 1
ATOM 1834 N N . VAL A 1 240 ? -21.786 -21.583 -10.781 1.00 20.54 284 VAL A N 1
ATOM 1835 C CA . VAL A 1 240 ? -21.978 -22.055 -12.161 1.00 22.72 284 VAL A CA 1
ATOM 1836 C C . VAL A 1 240 ? -22.096 -23.593 -12.182 1.00 21.34 284 VAL A C 1
ATOM 1837 O O . VAL A 1 240 ? -23.048 -24.116 -12.800 1.00 21.16 284 VAL A O 1
ATOM 1841 N N . ARG A 1 241 ? -21.154 -24.289 -11.515 1.00 21.15 285 ARG A N 1
ATOM 1842 C CA . ARG A 1 241 ? -21.165 -25.766 -11.485 1.00 22.22 285 ARG A CA 1
ATOM 1843 C C . ARG A 1 241 ? -22.408 -26.344 -10.793 1.00 22.58 285 ARG A C 1
ATOM 1844 O O . ARG A 1 241 ? -22.963 -27.327 -11.311 1.00 24.91 285 ARG A O 1
ATOM 1852 N N . LYS A 1 242 ? -22.889 -25.681 -9.733 1.00 23.51 286 LYS A N 1
ATOM 1853 C CA . LYS A 1 242 ? -24.139 -26.075 -9.061 1.00 27.68 286 LYS A CA 1
ATOM 1854 C C . LYS A 1 242 ? -25.358 -25.888 -9.983 1.00 24.58 286 LYS A C 1
ATOM 1855 O O . LYS A 1 242 ? -26.186 -26.791 -10.029 1.00 26.83 286 LYS A O 1
ATOM 1861 N N . PHE A 1 243 ? -25.453 -24.742 -10.689 1.00 23.97 287 PHE A N 1
ATOM 1862 C CA . PHE A 1 243 ? -26.471 -24.479 -11.730 1.00 24.25 287 PHE A CA 1
ATOM 1863 C C . PHE A 1 243 ? -26.537 -25.619 -12.777 1.00 22.10 287 PHE A C 1
ATOM 1864 O O . PHE A 1 243 ? -27.632 -26.112 -13.080 1.00 24.40 287 PHE A O 1
ATOM 1872 N N . VAL A 1 244 ? -25.370 -25.984 -13.316 1.00 21.96 288 VAL A N 1
ATOM 1873 C CA . VAL A 1 244 ? -25.221 -27.052 -14.313 1.00 24.04 288 VAL A CA 1
ATOM 1874 C C . VAL A 1 244 ? -25.658 -28.418 -13.751 1.00 24.67 288 VAL A C 1
ATOM 1875 O O . VAL A 1 244 ? -26.361 -29.152 -14.484 1.00 27.65 288 VAL A O 1
ATOM 1879 N N . ALA A 1 245 ? -25.212 -28.751 -12.522 1.00 24.35 289 ALA A N 1
ATOM 1880 C CA . ALA A 1 245 ? -25.609 -30.006 -11.866 1.00 28.56 289 ALA A CA 1
ATOM 1881 C C . ALA A 1 245 ? -27.135 -30.137 -11.708 1.00 27.45 289 ALA A C 1
ATOM 1882 O O . ALA A 1 245 ? -27.684 -31.206 -12.047 1.00 30.61 289 ALA A O 1
ATOM 1884 N N . GLU A 1 246 ? -27.809 -29.029 -11.353 1.00 28.79 290 GLU A N 1
ATOM 1885 C CA . GLU A 1 246 ? -29.266 -28.968 -11.213 1.00 29.62 290 GLU A CA 1
ATOM 1886 C C . GLU A 1 246 ? -29.991 -29.125 -12.557 1.00 28.00 290 GLU A C 1
ATOM 1887 O O . GLU A 1 246 ? -31.011 -29.824 -12.576 1.00 33.07 290 GLU A O 1
ATOM 1893 N N . ALA A 1 247 ? -29.474 -28.497 -13.638 1.00 27.91 291 ALA A N 1
ATOM 1894 C CA . ALA A 1 247 ? -29.975 -28.685 -15.005 1.00 28.52 291 ALA A CA 1
ATOM 1895 C C . ALA A 1 247 ? -29.848 -30.140 -15.486 1.00 29.06 291 ALA A C 1
ATOM 1896 O O . ALA A 1 247 ? -30.844 -30.669 -16.007 1.00 31.63 291 ALA A O 1
ATOM 1898 N N . LYS A 1 248 ? -28.687 -30.795 -15.213 1.00 30.82 292 LYS A N 1
ATOM 1899 C CA . LYS A 1 248 ? -28.476 -32.221 -15.522 1.00 30.35 292 LYS A CA 1
ATOM 1900 C C . LYS A 1 248 ? -29.449 -33.136 -14.766 1.00 31.24 292 LYS A C 1
ATOM 1901 O O . LYS A 1 248 ? -30.038 -34.033 -15.413 1.00 35.42 292 LYS A O 1
ATOM 1907 N N . ALA A 1 249 ? -29.682 -32.863 -13.461 1.00 31.15 293 ALA A N 1
ATOM 1908 C CA . ALA A 1 249 ? -30.671 -33.617 -12.654 1.00 39.48 293 ALA A CA 1
ATOM 1909 C C . ALA A 1 249 ? -32.134 -33.448 -13.122 1.00 41.89 293 ALA A C 1
ATOM 1910 O O . ALA A 1 249 ? -32.877 -34.391 -12.940 1.00 52.27 293 ALA A O 1
ATOM 1912 N N . ARG A 1 250 ? -32.521 -32.298 -13.735 1.00 35.69 294 ARG A N 1
ATOM 1913 C CA . ARG A 1 250 ? -33.789 -32.083 -14.461 1.00 36.40 294 ARG A CA 1
ATOM 1914 C C . ARG A 1 250 ? -33.842 -32.594 -15.919 1.00 31.66 294 ARG A C 1
ATOM 1915 O O . ARG A 1 250 ? -34.919 -32.447 -16.516 1.00 35.36 294 ARG A O 1
ATOM 1923 N N . ALA A 1 251 ? -32.807 -33.289 -16.468 1.00 32.50 295 ALA A N 1
ATOM 1924 C CA . ALA A 1 251 ? -32.725 -33.753 -17.853 1.00 36.00 295 ALA A CA 1
ATOM 1925 C C . ALA A 1 251 ? -32.746 -32.640 -18.920 1.00 41.42 295 ALA A C 1
ATOM 1926 O O . ALA A 1 251 ? -32.957 -32.975 -20.088 1.00 54.49 295 ALA A O 1
ATOM 1928 N N . GLU A 1 252 ? -32.363 -31.391 -18.588 1.00 37.82 296 GLU A N 1
ATOM 1929 C CA . GLU A 1 252 ? -32.216 -30.293 -19.556 1.00 39.38 296 GLU A CA 1
ATOM 1930 C C . GLU A 1 252 ? -30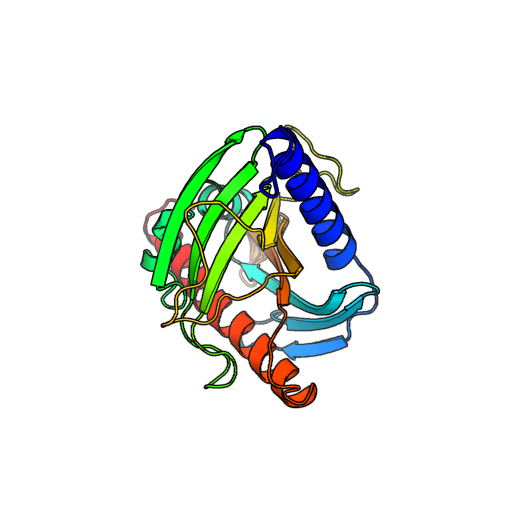.966 -30.495 -20.445 1.00 33.75 296 GLU A C 1
ATOM 1931 O O . GLU A 1 252 ? -30.964 -30.002 -21.584 1.00 45.96 296 GLU A O 1
ATOM 1937 N N . ILE A 1 253 ? -29.909 -31.160 -19.907 1.00 33.70 297 ILE A N 1
ATOM 1938 C CA . ILE A 1 253 ? -28.634 -31.534 -20.521 1.00 36.79 297 ILE A CA 1
ATOM 1939 C C . ILE A 1 253 ? -28.236 -32.970 -20.105 1.00 42.35 297 ILE A C 1
ATOM 1940 O O . ILE A 1 253 ? -28.793 -33.508 -19.068 1.00 48.19 297 ILE A O 1
#

Solvent-accessible surface area: 12849 Å² total; per-residue (Å²): 169,184,50,127,122,46,56,80,118,87,8,43,70,67,0,68,111,8,14,57,34,0,52,109,0,2,66,44,86,127,35,89,74,54,115,148,23,146,73,126,55,4,10,0,25,2,66,157,12,178,76,35,37,54,0,6,29,0,24,2,62,1,82,2,50,1,145,45,0,19,74,24,18,80,97,49,21,72,95,20,45,136,34,0,88,46,22,100,95,10,76,54,36,92,135,22,39,100,28,3,13,0,0,17,27,8,27,31,42,16,4,185,69,62,17,62,69,24,0,23,3,16,1,16,36,10,5,38,1,25,189,121,23,169,76,45,142,109,143,28,53,0,17,0,12,3,8,22,11,20,166,19,72,67,69,88,95,68,212,138,50,74,61,4,81,24,55,0,5,6,56,5,4,16,64,98,90,45,135,26,154,78,40,99,121,48,88,18,0,35,0,20,27,1,18,2,39,60,33,182,62,205,52,71,89,153,39,25,18,105,2,12,3,28,38,0,31,41,13,4,95,39,0,53,129,28,8,62,73,0,121,92,136,90,94,58

Nearest PDB structures (foldseek):
  7ztu-assembly1_A  TM=9.951E-01  e=2.006E-43  Bombyx mori
  7zvr-assembly1_A  TM=9.736E-01  e=2.305E-44  Bombyx mori
  7ztr-assembly1_A  TM=9.942E-01  e=1.184E-42  Bombyx mori
  7zvq-assembly1_A  TM=9.920E-01  e=8.490E-43  Bombyx mori
  8aaq-assembly1_A  TM=9.944E-01  e=2.063E-42  Bombyx mori

Radius of gyration: 17.72 Å; Cα contacts (8 Å, |Δi|>4): 477; chains: 1; bounding box: 36×64×40 Å

Secondary structure (DSSP, 8-state):
---SS--HHHHHHHHHHHHHHHHHHHT-S-PEEEEE-SSTT-EEEEEEETTTEEEEEEEEEESS-HHHHHHHHHH-GGGHHHH-TTEEEEEEEEEEETTEEEEEEEE--BTTTTB--EEEEEEEEEEEE-TTS-EESSS-SEEEEEEEE---TT-PPPTTSEE-EEEEEEEEEEEEEEE-TTS-EEEEEEEEEEEEEE-SS---HHHHHHHHHHHHHHHHHHHHHHHHHHHHTT--